Protein AF-X0WCB6-F1 (afdb_monomer)

Nearest PDB structures (foldseek):
  8rw9-assembly3_H-4  TM=3.943E-01  e=1.083E+00  Bacillus anthracis
  3v11-assembly1_A  TM=5.090E-01  e=2.944E+00  Saccharolobus solfataricus P2
  8uaf-assembly1_Q  TM=2.751E-01  e=6.740E-01  Escherichia coli
  8sub-assembly1_P  TM=3.003E-01  e=1.833E+00  Escherichia coli
  8j4u-assembly1_P  TM=2.714E-01  e=1.833E+00  Escherichia coli

Sequence (215 aa):
MAVILNERAVIKRLIAVSGADKVYYEDLTVAAGTMTELTTTGEAIDTSDNLNMFEAFQKVFVVNGAKLYVADFVNTKITDADGFTNKPSRGDIVHQYHATDPAQMVVDYIDSTNTVMYGYVTAGTFRITVAIRTAAGDGAGDVIFPSPDAGLAKPRWYAWTPYDDDTDTYGSLPAKAYLGCLYRGRCVLSGNPNYPHQWYMSKIGDPWNWVYSST

pLDDT: mean 83.98, std 14.04, range [39.28, 97.56]

Radius of gyration: 18.0 Å; Cα contacts (8 Å, |Δi|>4): 483; chains: 1; bounding box: 50×45×46 Å

Mean predicted aligned error: 7.08 Å

Foldseek 3Di:
DDDPPPLDDDDDWDWDADQVQWIWIADPVPDGPDIDTDDDVPNQAHSVFQWDWEDDPQWIWIATWQRTKIFAFAWWKFFFPVADPDDDDQQFKKWWPDDPWIWIWGWQAAALVRGITITGTSTDADDQQTFIFRDDDPDDTDTGRTHPSTGPDDTDMDGQAAGSNPCPQQNGDQSHFNDWYQDQQWIWTACRPVCRPDIFIGDRVHHRHRPPPDD

Secondary structure (DSSP, 8-state):
------SSPPP---EEEETTTEEEEE-TTS-TTPEEEP--SS-S--TTS--EEEEETTEEEEEEBTEEEEEESSPEEEE-TT--SSPPPTT-EEEE--SS---EEEEEEE-TTS-EEEEEEEES---TTS-EESSSSTT-S--B---TTTTPPSPEEEE--SGGG-HHHH----S-BSEEEEETTEEEEE--TTSTT--EEPBTTBTT---TT--

Structure (mmCIF, N/CA/C/O backbone):
data_AF-X0WCB6-F1
#
_entry.id   AF-X0WCB6-F1
#
loop_
_atom_site.group_PDB
_atom_site.id
_atom_site.type_symbol
_atom_site.label_atom_id
_atom_site.label_alt_id
_atom_site.label_comp_id
_atom_site.label_asym_id
_atom_site.label_entity_id
_atom_site.label_seq_id
_atom_site.pdbx_PDB_ins_code
_atom_site.Cartn_x
_atom_site.Cartn_y
_atom_site.Cartn_z
_atom_site.occupancy
_atom_site.B_iso_or_equiv
_atom_site.auth_seq_id
_atom_site.auth_comp_id
_atom_site.auth_asym_id
_atom_site.auth_atom_id
_atom_site.pdbx_PDB_model_num
ATOM 1 N N . MET A 1 1 ? 34.143 -4.107 -0.188 1.00 43.09 1 MET A N 1
ATOM 2 C CA . MET A 1 1 ? 32.995 -3.594 -0.960 1.00 43.09 1 MET A CA 1
ATOM 3 C C . MET A 1 1 ? 31.926 -3.218 0.048 1.00 43.09 1 MET A C 1
ATOM 5 O O . MET A 1 1 ? 31.431 -4.107 0.728 1.00 43.09 1 MET A O 1
ATOM 9 N N . ALA A 1 2 ? 31.681 -1.926 0.266 1.00 39.28 2 ALA A N 1
ATOM 10 C CA . ALA A 1 2 ? 30.612 -1.504 1.164 1.00 39.28 2 ALA A CA 1
ATOM 11 C C . ALA A 1 2 ? 29.282 -1.837 0.479 1.00 39.28 2 ALA A C 1
ATOM 13 O O . ALA A 1 2 ? 28.951 -1.246 -0.544 1.00 39.28 2 ALA A O 1
ATOM 14 N N . VAL A 1 3 ? 28.570 -2.835 0.998 1.00 44.88 3 VAL A N 1
ATOM 15 C CA . VAL A 1 3 ? 27.182 -3.083 0.613 1.00 44.88 3 VAL A CA 1
ATOM 16 C C . VAL A 1 3 ? 26.382 -1.920 1.186 1.00 44.88 3 VAL A C 1
ATOM 18 O O . VAL A 1 3 ? 26.277 -1.771 2.403 1.00 44.88 3 VAL A O 1
ATOM 21 N N . ILE A 1 4 ? 25.881 -1.046 0.318 1.00 48.47 4 ILE A N 1
ATOM 22 C CA . ILE A 1 4 ? 24.903 -0.037 0.713 1.00 48.47 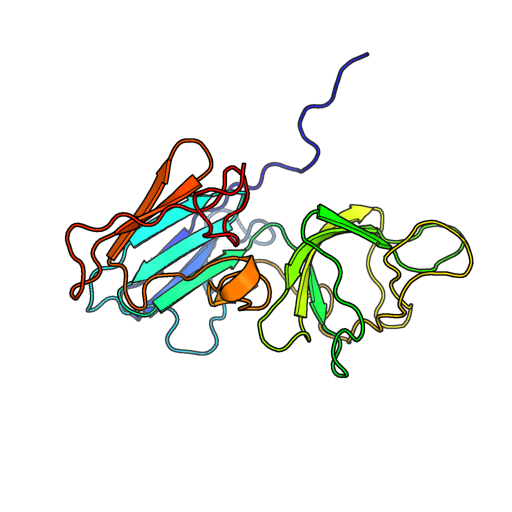4 ILE A CA 1
ATOM 23 C C . ILE A 1 4 ? 23.607 -0.805 0.980 1.00 48.47 4 ILE A C 1
ATOM 25 O O . ILE A 1 4 ? 22.974 -1.298 0.058 1.00 48.47 4 ILE A O 1
ATOM 29 N N . LEU A 1 5 ? 23.246 -0.950 2.255 1.00 54.69 5 LEU A N 1
ATOM 30 C CA . LEU A 1 5 ? 22.092 -1.742 2.707 1.00 54.69 5 LEU A CA 1
ATOM 31 C C . LEU A 1 5 ? 20.737 -1.041 2.504 1.00 54.69 5 LEU A C 1
ATOM 33 O O . LEU A 1 5 ? 19.703 -1.582 2.884 1.00 54.69 5 LEU A O 1
ATOM 37 N N . ASN A 1 6 ? 20.728 0.158 1.919 1.00 54.06 6 ASN A N 1
ATOM 38 C CA . ASN A 1 6 ? 19.512 0.931 1.697 1.00 54.06 6 ASN A CA 1
ATOM 39 C C . ASN A 1 6 ? 19.266 1.087 0.196 1.00 54.06 6 ASN A C 1
ATOM 41 O O . ASN A 1 6 ? 19.605 2.112 -0.388 1.00 54.06 6 ASN A O 1
ATOM 45 N N . GLU A 1 7 ? 18.630 0.084 -0.412 1.00 59.59 7 GLU A N 1
ATOM 46 C CA . GLU A 1 7 ? 18.121 0.145 -1.797 1.00 59.59 7 GLU A CA 1
ATOM 47 C C . GLU A 1 7 ? 17.071 1.256 -1.995 1.00 59.59 7 GLU A C 1
ATOM 49 O O . GLU A 1 7 ? 16.739 1.619 -3.119 1.00 59.59 7 GLU A O 1
ATOM 54 N N . ARG A 1 8 ? 16.552 1.820 -0.895 1.00 66.69 8 ARG A N 1
ATOM 55 C CA . ARG A 1 8 ? 15.563 2.901 -0.874 1.00 66.69 8 ARG A CA 1
ATOM 56 C C . ARG A 1 8 ? 15.883 3.937 0.198 1.00 66.69 8 ARG A C 1
ATOM 58 O O . ARG A 1 8 ? 16.324 3.594 1.297 1.00 66.69 8 ARG A O 1
ATOM 65 N N . ALA A 1 9 ? 15.588 5.202 -0.095 1.00 70.25 9 ALA A N 1
ATOM 66 C CA . ALA A 1 9 ? 15.649 6.264 0.902 1.00 70.25 9 ALA A CA 1
ATOM 67 C C . ALA A 1 9 ? 14.665 5.979 2.049 1.00 70.25 9 ALA A C 1
ATOM 69 O O . ALA A 1 9 ? 13.535 5.536 1.828 1.00 70.25 9 ALA A O 1
ATOM 70 N N . VAL A 1 10 ? 15.088 6.221 3.289 1.00 75.00 10 VAL A N 1
ATOM 71 C CA . VAL A 1 10 ? 14.199 6.115 4.451 1.00 75.00 10 VAL A CA 1
ATOM 72 C C . VAL A 1 10 ? 13.270 7.323 4.463 1.00 75.00 10 VAL A C 1
ATOM 74 O O . VAL A 1 10 ? 13.730 8.460 4.531 1.00 75.00 10 VAL A O 1
ATOM 77 N N . ILE A 1 11 ? 11.963 7.071 4.416 1.00 78.06 11 ILE A N 1
ATOM 78 C CA . ILE A 1 11 ? 10.936 8.106 4.535 1.00 78.06 11 ILE A CA 1
ATOM 79 C C . ILE A 1 11 ? 10.402 8.076 5.965 1.00 78.06 11 ILE A C 1
ATOM 81 O O . ILE A 1 11 ? 9.935 7.039 6.434 1.00 78.06 11 ILE A O 1
ATOM 85 N N . LYS A 1 12 ? 10.455 9.219 6.650 1.00 84.12 12 LYS A N 1
ATOM 86 C CA . LYS A 1 12 ? 9.800 9.434 7.942 1.00 84.12 12 LYS A CA 1
ATOM 87 C C . LYS A 1 12 ? 8.813 10.579 7.780 1.00 84.12 12 LYS A C 1
ATOM 89 O O . LYS A 1 12 ? 9.215 11.668 7.386 1.00 84.12 12 LYS A O 1
ATOM 94 N N . ARG A 1 13 ? 7.538 10.318 8.052 1.00 86.81 13 ARG A N 1
ATOM 95 C CA . ARG A 1 13 ? 6.463 11.313 8.011 1.00 86.81 13 ARG A CA 1
ATOM 96 C C . ARG A 1 13 ? 5.522 11.067 9.175 1.00 86.81 13 ARG A C 1
ATOM 98 O O . ARG A 1 13 ? 5.271 9.912 9.519 1.00 86.81 13 ARG A O 1
ATOM 105 N N . LEU A 1 14 ? 5.011 12.140 9.766 1.00 90.56 14 LEU A N 1
ATOM 106 C CA . LEU A 1 14 ? 3.892 12.038 10.691 1.00 90.56 14 LEU A CA 1
ATOM 107 C C . LEU A 1 14 ? 2.617 11.717 9.902 1.00 90.56 14 LEU A C 1
ATOM 109 O O . LEU A 1 14 ? 2.361 12.331 8.868 1.00 90.56 14 LEU A O 1
ATOM 113 N N . ILE A 1 15 ? 1.824 10.774 10.403 1.00 92.38 15 ILE A N 1
ATOM 114 C CA . ILE A 1 15 ? 0.430 10.583 10.004 1.00 92.38 15 ILE A CA 1
ATOM 115 C C . ILE A 1 15 ? -0.450 10.903 11.207 1.00 92.38 15 ILE A C 1
ATOM 117 O O . ILE A 1 15 ? -0.126 10.535 12.336 1.00 92.38 15 ILE A O 1
ATOM 121 N N . ALA A 1 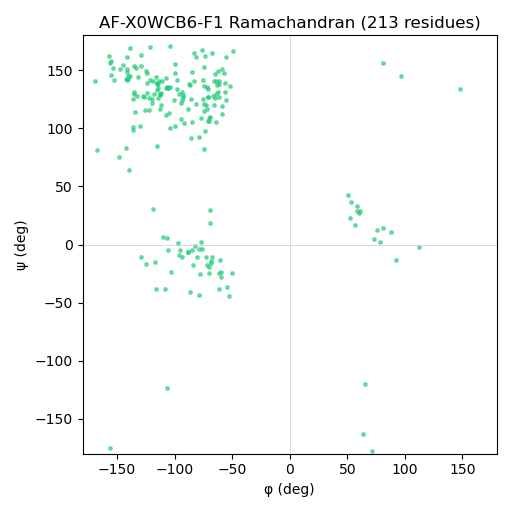16 ? -1.573 11.559 10.946 1.00 91.94 16 ALA A N 1
ATOM 122 C CA . ALA A 1 16 ? -2.624 11.776 11.923 1.00 91.94 16 ALA A CA 1
ATOM 123 C C . ALA A 1 16 ? -3.989 11.489 11.302 1.00 91.94 16 ALA A C 1
ATOM 125 O O . ALA A 1 16 ? -4.185 11.635 10.097 1.00 91.94 16 ALA A O 1
ATOM 126 N N . VAL A 1 17 ? -4.942 11.122 12.145 1.00 91.25 17 VAL A N 1
ATOM 127 C CA . VAL A 1 17 ? -6.356 11.020 11.788 1.00 91.25 17 VAL A CA 1
ATOM 128 C C . VAL A 1 17 ? -7.124 12.069 12.573 1.00 91.25 17 VAL A C 1
ATOM 130 O O . VAL A 1 17 ? -6.828 12.305 13.746 1.00 91.25 17 VAL A O 1
ATOM 133 N N . SER A 1 18 ? -8.069 12.745 11.930 1.00 87.25 18 SER A N 1
ATOM 134 C CA . SER A 1 18 ? -8.967 13.678 12.611 1.00 87.25 18 SER A CA 1
ATOM 135 C C . SER A 1 18 ? -10.313 13.013 12.875 1.00 87.25 18 SER A C 1
ATOM 137 O O . SER A 1 18 ? -10.714 12.119 12.137 1.00 87.25 18 SER A O 1
ATOM 139 N N . GLY A 1 19 ? -11.050 13.492 13.883 1.00 82.56 19 GLY A N 1
ATOM 140 C CA . GLY A 1 19 ? -12.398 13.002 14.217 1.00 82.56 19 GLY A CA 1
ATOM 141 C C . GLY A 1 19 ? -13.494 13.340 13.195 1.00 82.56 19 GLY A C 1
ATOM 142 O O . GLY A 1 19 ? -14.664 13.352 13.550 1.00 82.56 19 GLY A O 1
ATOM 143 N N . ALA A 1 20 ? -13.122 13.691 11.963 1.00 87.06 20 ALA A N 1
ATOM 144 C CA . ALA A 1 20 ? -14.024 13.937 10.839 1.00 87.06 20 ALA A CA 1
ATOM 145 C C . ALA A 1 20 ? -13.745 12.953 9.689 1.00 87.06 20 ALA A C 1
ATOM 147 O O . ALA A 1 20 ? -13.876 13.317 8.523 1.00 87.06 20 ALA A O 1
ATOM 148 N N . ASP A 1 21 ? -13.289 11.743 10.026 1.00 91.44 21 ASP A N 1
ATOM 149 C CA . ASP A 1 21 ? -12.969 10.657 9.094 1.00 91.44 21 ASP A CA 1
ATOM 150 C C . ASP A 1 21 ? -11.904 10.996 8.042 1.00 91.44 21 ASP A C 1
ATOM 152 O O . ASP A 1 21 ? -11.923 10.502 6.912 1.00 91.44 21 ASP A O 1
ATOM 156 N N . LYS A 1 22 ? -10.940 11.841 8.418 1.00 90.31 22 LYS A N 1
ATOM 157 C CA . LYS A 1 22 ? -9.876 12.306 7.523 1.00 90.31 22 LYS A CA 1
ATOM 158 C C . LYS A 1 22 ? -8.508 11.847 7.983 1.00 90.31 22 LYS A C 1
ATOM 160 O O . LYS A 1 22 ? -8.202 11.833 9.176 1.00 90.31 22 LYS A O 1
ATOM 165 N N . VAL A 1 23 ? -7.660 11.550 7.005 1.00 92.75 23 VAL A N 1
ATOM 166 C CA . VAL A 1 23 ? -6.254 11.197 7.199 1.00 92.75 23 VAL A CA 1
ATOM 167 C C . VAL A 1 23 ? -5.397 12.378 6.759 1.00 92.75 23 VAL A C 1
ATOM 169 O O . VAL A 1 23 ? -5.625 12.959 5.703 1.00 92.75 23 VAL A O 1
ATOM 172 N N . TYR A 1 24 ? -4.395 12.720 7.555 1.00 93.00 24 TYR A N 1
ATOM 173 C CA . TYR A 1 24 ? -3.431 13.775 7.279 1.00 93.00 24 TYR A CA 1
ATOM 174 C C . TYR A 1 24 ? -2.015 13.218 7.346 1.00 93.00 24 TYR A C 1
ATOM 176 O O . TYR A 1 24 ? -1.728 12.315 8.134 1.00 93.00 24 TYR A O 1
ATOM 184 N N . TYR A 1 25 ? -1.113 13.793 6.557 1.00 92.50 25 TYR A N 1
ATOM 185 C CA . TYR A 1 25 ? 0.308 13.474 6.596 1.00 92.50 25 TYR A CA 1
ATOM 186 C C . TYR A 1 25 ? 1.159 14.742 6.600 1.00 92.50 25 TYR A C 1
ATOM 188 O O . TYR A 1 25 ? 0.763 15.771 6.059 1.00 92.50 25 TYR A O 1
ATOM 196 N N . GLU A 1 26 ? 2.345 14.662 7.193 1.00 92.06 26 GLU A N 1
ATOM 197 C CA . GLU A 1 26 ? 3.327 15.742 7.116 1.00 92.06 26 GLU A CA 1
ATOM 198 C C . GLU A 1 26 ? 3.947 15.799 5.715 1.00 92.06 26 GLU A C 1
ATOM 200 O O . GLU A 1 26 ? 4.577 14.837 5.251 1.00 92.06 26 GLU A O 1
ATOM 205 N N . ASP A 1 27 ? 3.775 16.937 5.040 1.00 86.75 27 ASP A N 1
ATOM 206 C CA . ASP A 1 27 ? 4.361 17.175 3.726 1.00 86.75 27 ASP A CA 1
ATOM 207 C C . ASP A 1 27 ? 5.734 17.846 3.845 1.00 86.75 27 ASP A C 1
ATOM 209 O O . ASP A 1 27 ? 5.866 19.047 4.085 1.00 86.75 27 ASP A O 1
ATOM 213 N N . LEU A 1 28 ? 6.777 17.044 3.626 1.00 78.31 28 LEU A N 1
ATOM 214 C CA . LEU A 1 28 ? 8.172 17.479 3.695 1.00 78.31 28 LEU A CA 1
ATOM 215 C C . LEU A 1 28 ? 8.576 18.456 2.580 1.00 78.31 28 LEU A C 1
ATOM 217 O O . LEU A 1 28 ? 9.673 19.006 2.635 1.00 78.31 28 LEU A O 1
ATOM 221 N N . THR A 1 29 ? 7.741 18.645 1.554 1.00 79.88 29 THR A N 1
ATOM 222 C CA . THR A 1 29 ? 8.015 19.584 0.452 1.00 79.88 29 THR A CA 1
ATOM 223 C C . THR A 1 29 ? 7.523 21.002 0.729 1.00 79.88 29 THR A C 1
ATOM 225 O O . THR A 1 29 ? 7.809 21.913 -0.047 1.00 79.88 29 THR A O 1
ATOM 228 N N . VAL A 1 30 ? 6.807 21.192 1.840 1.00 80.25 30 VAL A N 1
ATOM 229 C CA . VAL A 1 30 ? 6.246 22.478 2.257 1.00 80.25 30 VAL A CA 1
ATOM 230 C C . VAL A 1 3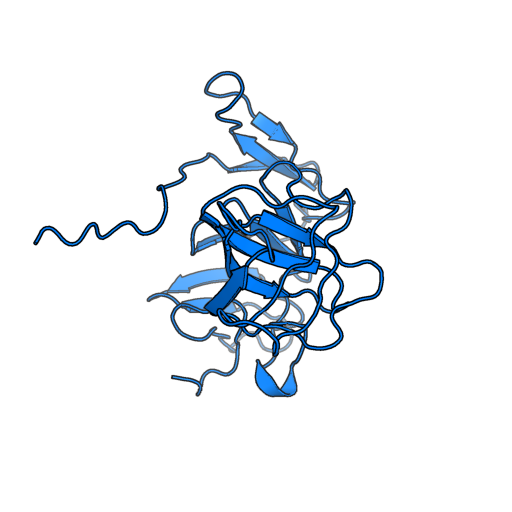0 ? 7.063 23.016 3.442 1.00 80.25 30 VAL A C 1
ATOM 232 O O . VAL A 1 30 ? 8.278 23.170 3.332 1.00 80.25 30 VAL A O 1
ATOM 235 N N . ALA A 1 31 ? 6.439 23.304 4.584 1.00 82.25 31 ALA A N 1
ATOM 236 C CA . ALA A 1 31 ? 7.122 23.683 5.816 1.00 82.25 31 ALA A CA 1
ATOM 237 C C . ALA A 1 31 ? 6.980 22.564 6.853 1.00 82.25 31 ALA A C 1
ATOM 239 O O . ALA A 1 31 ? 5.902 21.982 6.989 1.00 82.25 31 ALA A O 1
ATOM 240 N N . ALA A 1 32 ? 8.047 22.294 7.611 1.00 80.44 32 ALA A N 1
ATOM 241 C CA . ALA A 1 32 ? 8.032 21.300 8.685 1.00 80.44 32 ALA A CA 1
ATOM 242 C C . ALA A 1 32 ? 6.856 21.539 9.651 1.00 80.44 32 ALA A C 1
ATOM 244 O O . ALA A 1 32 ? 6.575 22.680 10.021 1.00 80.44 32 ALA A O 1
ATOM 245 N N . GLY A 1 33 ? 6.165 20.465 10.039 1.00 81.38 33 GLY A N 1
ATOM 246 C CA . GLY A 1 33 ? 4.951 20.541 10.856 1.00 81.38 33 GLY A CA 1
ATOM 247 C C . GLY A 1 33 ? 3.667 20.923 10.106 1.00 81.38 33 GLY A C 1
ATOM 248 O O . GLY A 1 33 ? 2.614 21.013 10.736 1.00 81.38 33 GLY A O 1
ATOM 249 N N . THR A 1 34 ? 3.708 21.122 8.783 1.00 89.00 34 THR A N 1
ATOM 250 C CA . THR A 1 34 ? 2.491 21.323 7.977 1.00 89.00 34 THR A CA 1
ATOM 251 C C . THR A 1 34 ? 1.850 19.978 7.654 1.00 89.00 34 THR A C 1
ATOM 253 O O . THR A 1 34 ? 2.460 19.125 7.007 1.00 89.00 34 THR A O 1
ATOM 256 N N . MET A 1 35 ? 0.602 19.806 8.086 1.00 91.31 35 MET A N 1
ATOM 257 C CA . MET A 1 35 ? -0.200 18.621 7.794 1.00 91.31 35 MET A CA 1
ATOM 258 C C . MET A 1 35 ? -1.058 18.860 6.550 1.00 91.31 35 MET A C 1
ATOM 260 O O . MET A 1 35 ? -1.856 19.795 6.514 1.00 91.31 35 MET A O 1
ATOM 264 N N . THR A 1 36 ? -0.927 17.984 5.561 1.00 91.69 36 THR A N 1
ATOM 265 C CA . THR A 1 36 ? -1.739 17.969 4.341 1.00 91.69 36 THR A CA 1
ATOM 266 C C . THR A 1 36 ? -2.763 16.845 4.440 1.00 91.69 36 THR A C 1
ATOM 268 O O . THR A 1 36 ? -2.437 15.737 4.868 1.00 91.69 36 THR A O 1
ATOM 271 N N . GLU A 1 37 ? -4.015 17.120 4.071 1.00 90.62 37 GLU A N 1
ATOM 272 C CA . GLU A 1 37 ? -5.053 16.087 3.991 1.00 90.62 37 GLU A CA 1
ATOM 273 C C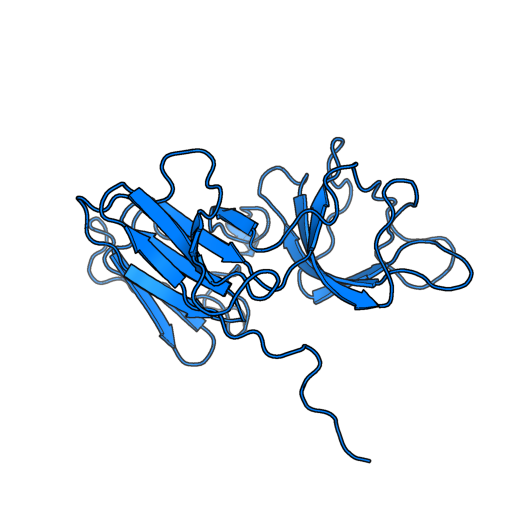 . GLU A 1 37 ? -4.690 15.091 2.886 1.00 90.62 37 GLU A C 1
ATOM 275 O O . GLU A 1 37 ? -4.459 15.472 1.738 1.00 90.62 37 GLU A O 1
ATOM 280 N N . LEU A 1 38 ? -4.640 13.804 3.225 1.00 90.50 38 LEU A N 1
ATOM 281 C CA . LEU A 1 38 ? -4.548 12.753 2.229 1.00 90.50 38 LEU A CA 1
ATOM 282 C C . LEU A 1 38 ? -5.896 12.664 1.524 1.00 90.50 38 LEU A C 1
ATOM 284 O O . LEU A 1 38 ? -6.906 12.335 2.144 1.00 90.50 38 LEU A O 1
ATOM 288 N N . THR A 1 39 ? -5.912 12.947 0.223 1.00 86.44 39 THR A N 1
ATOM 289 C CA . THR A 1 39 ? -7.112 12.766 -0.588 1.00 86.44 39 THR A CA 1
ATOM 290 C C . THR A 1 39 ? -7.469 11.291 -0.630 1.00 86.44 39 THR A C 1
ATOM 292 O O . THR A 1 39 ? -6.844 10.482 -1.315 1.00 86.44 39 THR A O 1
ATOM 295 N N . THR A 1 40 ? -8.504 10.962 0.119 1.00 80.38 40 THR A N 1
ATOM 296 C CA . THR A 1 40 ? -9.184 9.683 0.072 1.00 80.38 40 THR A CA 1
ATOM 297 C C . THR A 1 40 ? -10.515 9.952 -0.610 1.00 80.38 40 THR A C 1
ATOM 299 O O . THR A 1 40 ? -11.132 10.982 -0.352 1.00 80.38 40 THR A O 1
ATOM 302 N N . THR A 1 41 ? -10.943 9.124 -1.553 1.00 71.00 41 THR A N 1
ATOM 303 C CA . THR A 1 41 ? -12.101 9.389 -2.432 1.00 71.00 41 THR A CA 1
ATOM 304 C C . THR A 1 41 ? -13.467 9.349 -1.710 1.00 71.00 41 THR A C 1
ATOM 306 O O . THR A 1 41 ? -14.476 9.036 -2.330 1.00 71.00 41 THR A O 1
ATOM 309 N N . GLY A 1 42 ? -13.510 9.684 -0.415 1.00 56.50 42 GLY A N 1
ATOM 310 C CA . GLY A 1 42 ? -14.636 9.530 0.502 1.00 56.50 42 GLY A CA 1
ATOM 311 C C . GLY A 1 42 ? -14.518 8.249 1.331 1.00 56.50 42 GLY A C 1
ATOM 312 O O . GLY A 1 42 ? -14.012 7.240 0.851 1.00 56.50 42 GLY A O 1
ATOM 313 N N . GLU A 1 43 ? -14.968 8.303 2.588 1.00 63.78 43 GLU A N 1
ATOM 314 C CA . GLU A 1 43 ? -15.117 7.147 3.490 1.00 63.78 43 GLU A CA 1
ATOM 315 C C . GLU A 1 43 ? -13.846 6.340 3.822 1.00 63.78 43 GLU A C 1
ATOM 317 O O . GLU A 1 43 ? -13.952 5.167 4.178 1.00 63.78 43 GLU A O 1
ATOM 322 N N . ALA A 1 44 ? -12.658 6.947 3.791 1.00 76.12 44 ALA A N 1
ATOM 323 C CA . ALA A 1 44 ? -11.397 6.259 4.099 1.00 76.12 44 ALA A CA 1
ATOM 324 C C . ALA A 1 44 ? -11.373 5.509 5.429 1.00 76.12 44 ALA A C 1
ATOM 326 O O . ALA A 1 44 ? -10.863 4.394 5.517 1.00 76.12 44 ALA A O 1
ATOM 327 N N . ILE A 1 45 ? -11.891 6.162 6.460 1.00 91.75 45 ILE A N 1
ATOM 328 C CA . ILE A 1 45 ? -11.948 5.667 7.828 1.00 91.75 45 ILE A CA 1
ATOM 329 C C . ILE A 1 45 ? -13.305 6.033 8.422 1.00 91.75 45 ILE A C 1
ATOM 331 O O . ILE A 1 45 ? -14.101 6.742 7.812 1.00 91.75 45 ILE A O 1
ATOM 335 N N . ASP A 1 46 ? -13.597 5.466 9.570 1.00 93.25 46 ASP A N 1
ATOM 336 C CA . ASP A 1 46 ? -14.768 5.674 10.397 1.00 93.25 46 ASP A CA 1
ATOM 337 C C . ASP A 1 46 ? -14.260 5.795 11.832 1.00 93.25 46 ASP A C 1
ATOM 339 O O . ASP A 1 46 ? -13.896 4.815 12.485 1.00 93.25 46 ASP A O 1
ATOM 343 N N . THR A 1 47 ? -14.183 7.036 12.290 1.00 92.75 47 THR A N 1
ATOM 344 C CA . THR A 1 47 ? -13.734 7.406 13.631 1.00 92.75 47 THR A CA 1
ATOM 345 C C . THR A 1 47 ? -14.812 7.212 14.693 1.00 92.75 47 THR A C 1
ATOM 347 O O . THR A 1 47 ? -14.531 7.397 15.878 1.00 92.75 47 THR A O 1
ATOM 350 N N . SER A 1 48 ? -16.027 6.812 14.296 1.00 93.50 48 SER A N 1
ATOM 351 C CA . SER A 1 48 ? -17.067 6.347 15.215 1.00 93.50 48 SER A CA 1
ATOM 352 C C . SER A 1 48 ? -16.930 4.860 15.570 1.00 93.50 48 SER A C 1
ATOM 354 O O . SER A 1 48 ? -17.470 4.429 16.591 1.00 93.50 48 SER A O 1
ATOM 356 N N . ASP A 1 49 ? -16.171 4.094 14.777 1.00 94.38 49 ASP A N 1
ATOM 357 C CA . ASP A 1 49 ? -15.802 2.701 15.046 1.00 94.38 49 ASP A CA 1
ATOM 358 C C . ASP A 1 49 ? -14.340 2.598 15.534 1.00 94.38 49 ASP A C 1
ATOM 360 O O . ASP A 1 49 ? -13.565 3.559 15.517 1.00 94.38 49 ASP A O 1
ATOM 364 N N . ASN A 1 50 ? -13.933 1.416 15.998 1.00 93.81 50 ASN A N 1
ATOM 365 C CA . ASN A 1 50 ? -12.566 1.168 16.435 1.00 93.81 50 ASN A CA 1
ATOM 366 C C . ASN A 1 50 ? -11.593 1.275 15.247 1.00 93.81 50 ASN A C 1
ATOM 368 O O . ASN A 1 50 ? -11.687 0.525 14.271 1.00 93.81 50 ASN A O 1
ATOM 372 N N . LEU A 1 51 ? -10.648 2.207 15.352 1.00 94.62 51 LEU A N 1
ATOM 373 C CA . LEU A 1 51 ? -9.650 2.520 14.337 1.00 94.62 51 LEU A CA 1
ATOM 374 C C . LEU A 1 51 ? -8.262 2.103 14.825 1.00 94.62 51 LEU A C 1
ATOM 376 O O . LEU A 1 51 ? -7.753 2.617 15.822 1.00 94.62 51 LEU A O 1
ATOM 380 N N . ASN A 1 52 ? -7.627 1.202 14.083 1.00 96.12 52 ASN A N 1
ATOM 381 C CA . ASN A 1 52 ? -6.250 0.788 14.299 1.00 96.12 52 ASN A CA 1
ATOM 382 C C . ASN A 1 52 ? -5.413 1.070 13.044 1.00 96.12 52 ASN A C 1
ATOM 384 O O . ASN A 1 52 ? -5.881 0.913 11.916 1.00 96.12 52 ASN A O 1
ATOM 388 N N . MET A 1 53 ? -4.174 1.511 13.239 1.00 95.94 53 MET A N 1
ATOM 389 C CA . MET A 1 53 ? -3.232 1.779 12.159 1.00 95.94 53 MET A CA 1
ATOM 390 C C . MET A 1 53 ? -1.843 1.316 12.573 1.00 95.94 53 MET A C 1
ATOM 392 O O . MET A 1 53 ? -1.464 1.449 13.737 1.00 95.94 53 MET A O 1
ATOM 396 N N . PHE A 1 54 ? -1.069 0.816 11.616 1.00 96.94 54 PHE A N 1
ATOM 397 C CA . PHE A 1 54 ? 0.319 0.433 11.850 1.00 96.94 54 PHE A CA 1
ATOM 398 C C . PHE A 1 54 ? 1.167 0.652 10.600 1.00 96.94 54 PHE A C 1
ATOM 400 O O . PHE A 1 54 ? 0.686 0.585 9.466 1.00 96.94 54 PHE A O 1
ATOM 407 N N . GLU A 1 55 ? 2.448 0.921 10.801 1.00 95.25 55 GLU A N 1
ATOM 408 C CA . GLU A 1 55 ? 3.414 1.077 9.729 1.00 95.25 55 GLU A CA 1
ATOM 409 C C . GLU A 1 55 ? 4.014 -0.266 9.304 1.00 95.25 55 GLU A C 1
ATOM 411 O O . GLU A 1 55 ? 4.404 -1.101 10.121 1.00 95.25 55 GLU A O 1
ATOM 416 N N . ALA A 1 56 ? 4.144 -0.466 7.995 1.00 94.56 56 ALA A N 1
ATOM 417 C CA . ALA A 1 56 ? 4.947 -1.544 7.440 1.00 94.56 56 ALA A CA 1
ATOM 418 C C . ALA A 1 56 ? 5.456 -1.160 6.051 1.00 94.56 56 ALA A C 1
ATOM 420 O O . ALA A 1 56 ? 4.760 -0.523 5.268 1.00 94.56 56 ALA A O 1
ATOM 421 N N . PHE A 1 57 ? 6.695 -1.538 5.729 1.00 92.81 57 PHE A N 1
ATOM 422 C CA . PHE A 1 57 ? 7.264 -1.380 4.381 1.00 92.81 57 PHE A CA 1
ATOM 423 C C . PHE A 1 57 ? 7.188 0.049 3.799 1.00 92.81 57 PHE A C 1
ATOM 425 O O . PHE A 1 57 ? 7.014 0.206 2.591 1.00 92.81 57 PHE A O 1
ATOM 432 N N . GLN A 1 58 ? 7.361 1.075 4.649 1.00 92.12 58 GLN A N 1
ATOM 433 C CA . GLN A 1 58 ? 7.202 2.507 4.314 1.00 92.12 58 GLN A CA 1
ATOM 434 C C . GLN A 1 58 ? 5.785 2.894 3.853 1.00 92.12 58 GLN A C 1
ATOM 436 O O . GLN A 1 58 ? 5.594 3.830 3.077 1.00 92.12 58 GLN A O 1
ATOM 441 N N . LYS A 1 59 ? 4.787 2.166 4.344 1.00 94.19 59 LYS A N 1
ATOM 442 C CA . LYS A 1 59 ? 3.360 2.414 4.159 1.00 94.19 59 LYS A CA 1
ATOM 443 C C . LYS A 1 59 ? 2.681 2.403 5.523 1.00 94.19 59 LYS A C 1
ATOM 445 O O . LYS A 1 59 ? 3.245 1.893 6.495 1.00 94.19 59 LYS A O 1
ATOM 450 N N . VAL A 1 60 ? 1.474 2.942 5.582 1.00 95.75 60 VAL A N 1
ATOM 451 C CA . VAL A 1 60 ? 0.597 2.829 6.747 1.00 95.75 60 VAL A CA 1
ATOM 452 C C . VAL A 1 60 ? -0.625 2.021 6.351 1.00 95.75 60 VAL A C 1
ATOM 454 O O . VAL A 1 60 ? -1.293 2.344 5.373 1.00 95.75 60 VAL A O 1
ATOM 457 N N . PHE A 1 61 ? -0.888 0.967 7.111 1.00 97.00 61 PHE A N 1
ATOM 458 C CA . PHE A 1 61 ? -2.036 0.090 6.947 1.00 97.00 61 PHE A CA 1
ATOM 459 C C . PHE A 1 61 ? -3.116 0.504 7.933 1.00 97.00 61 PHE A C 1
ATOM 461 O O . PHE A 1 61 ? -2.833 0.750 9.107 1.00 97.00 61 PHE A O 1
ATOM 468 N N . VAL A 1 62 ? -4.345 0.592 7.441 1.00 96.06 62 VAL A N 1
ATOM 469 C CA . VAL A 1 62 ? -5.514 1.033 8.194 1.00 96.06 62 VAL A CA 1
ATOM 470 C C . VAL A 1 62 ? -6.469 -0.133 8.363 1.00 96.06 62 VAL A C 1
ATOM 472 O O . VAL A 1 62 ? -6.800 -0.815 7.395 1.00 96.06 62 VAL A O 1
ATOM 475 N N . VAL A 1 63 ? -6.881 -0.359 9.608 1.00 96.88 63 VAL A N 1
ATOM 476 C CA . VAL A 1 63 ? -7.728 -1.467 10.036 1.00 96.88 63 VAL A CA 1
ATOM 477 C C . VAL A 1 63 ? -8.877 -0.902 10.862 1.00 96.88 63 VAL A C 1
ATOM 479 O O . VAL A 1 63 ? -8.701 -0.529 12.022 1.00 96.88 63 VAL A O 1
ATOM 482 N N . ASN A 1 64 ? -10.050 -0.796 10.243 1.00 96.06 64 ASN A N 1
ATOM 483 C CA . ASN A 1 64 ? -11.207 -0.128 10.829 1.00 96.06 64 ASN A CA 1
ATOM 484 C C . ASN A 1 64 ? -12.510 -0.780 10.348 1.00 96.06 64 ASN A C 1
ATOM 486 O O . ASN A 1 64 ? -13.196 -0.312 9.437 1.00 96.06 64 ASN A O 1
ATOM 490 N N . GLY A 1 65 ? -12.802 -1.951 10.912 1.00 96.12 65 GLY A N 1
ATOM 491 C CA . GLY A 1 65 ? -13.932 -2.771 10.498 1.00 96.12 65 GLY A CA 1
ATOM 492 C C . GLY A 1 65 ? -13.744 -3.268 9.069 1.00 96.12 65 GLY A C 1
ATOM 493 O O . GLY A 1 65 ? -12.786 -3.985 8.786 1.00 96.12 65 GLY A O 1
ATOM 494 N N . ALA A 1 66 ? -14.668 -2.907 8.176 1.00 95.12 66 ALA A N 1
ATOM 495 C CA . ALA A 1 66 ? -14.586 -3.242 6.750 1.00 95.12 66 ALA A CA 1
ATOM 496 C C . ALA A 1 66 ? -13.653 -2.304 5.959 1.00 95.12 66 ALA A C 1
ATOM 498 O O . ALA A 1 66 ? -13.344 -2.572 4.800 1.00 95.12 66 ALA A O 1
ATOM 499 N N . LYS A 1 67 ? -13.205 -1.200 6.568 1.00 95.06 67 LYS A N 1
ATOM 500 C CA . LYS A 1 67 ? -12.308 -0.235 5.933 1.00 95.06 67 LYS A CA 1
ATOM 501 C C . LYS A 1 67 ? -10.867 -0.706 6.113 1.00 95.06 67 LYS A C 1
ATOM 503 O O . LYS A 1 67 ? -10.229 -0.418 7.126 1.00 95.06 67 LYS A O 1
ATOM 508 N N . LEU A 1 68 ? -10.387 -1.469 5.132 1.00 95.25 68 LEU A N 1
ATOM 509 C CA . LEU A 1 68 ? -8.999 -1.915 5.028 1.00 95.25 68 LEU A CA 1
ATOM 510 C C . LEU A 1 68 ? -8.316 -1.144 3.899 1.00 95.25 68 LEU A C 1
ATOM 512 O O . LEU A 1 68 ? -8.648 -1.320 2.728 1.00 95.25 68 LEU A O 1
ATOM 516 N N . TYR A 1 69 ? -7.378 -0.269 4.250 1.00 95.12 69 TYR A N 1
ATOM 517 C CA . TYR A 1 69 ? -6.760 0.664 3.305 1.00 95.12 69 TYR A CA 1
ATOM 518 C C . TYR A 1 69 ? -5.268 0.837 3.557 1.00 95.12 69 TYR A C 1
ATOM 520 O O . TYR A 1 69 ? -4.761 0.557 4.646 1.00 95.12 69 TYR A O 1
ATOM 528 N N . VAL A 1 70 ? -4.572 1.340 2.540 1.00 94.88 70 VAL A N 1
ATOM 529 C CA . VAL A 1 70 ? -3.138 1.603 2.584 1.00 94.88 70 VAL A CA 1
ATOM 530 C C . VAL A 1 70 ? -2.847 3.039 2.176 1.00 94.88 70 VAL A C 1
ATOM 532 O O . VAL A 1 70 ? -3.234 3.487 1.097 1.00 94.88 70 VAL A O 1
ATOM 535 N N . ALA A 1 71 ? -2.115 3.743 3.039 1.00 94.44 71 ALA A N 1
ATOM 536 C CA . ALA A 1 71 ? -1.435 4.985 2.706 1.00 94.44 71 ALA A CA 1
ATOM 537 C C . ALA A 1 71 ? 0.016 4.677 2.305 1.00 94.44 71 ALA A C 1
ATOM 539 O O . ALA A 1 71 ? 0.854 4.317 3.137 1.00 94.44 71 ALA A O 1
ATOM 540 N N . ASP A 1 72 ? 0.319 4.807 1.019 1.00 93.31 72 ASP A N 1
ATOM 541 C CA . ASP A 1 72 ? 1.588 4.398 0.423 1.00 93.31 72 ASP A CA 1
ATOM 542 C C . ASP A 1 72 ? 2.487 5.594 0.115 1.00 93.31 72 ASP A C 1
ATOM 544 O O . ASP A 1 72 ? 2.191 6.415 -0.756 1.00 93.31 72 ASP A O 1
ATOM 548 N N . PHE A 1 73 ? 3.610 5.686 0.821 1.00 90.81 73 PHE A N 1
ATOM 549 C CA . PHE A 1 73 ? 4.557 6.792 0.690 1.00 90.81 73 PHE A CA 1
ATOM 550 C C . PHE A 1 73 ? 5.720 6.506 -0.250 1.00 90.81 73 PHE A C 1
ATOM 552 O O . PHE A 1 73 ? 6.495 7.418 -0.549 1.00 90.81 73 PHE A O 1
ATOM 559 N N . VAL A 1 74 ? 5.875 5.262 -0.699 1.00 88.81 74 VAL A N 1
ATOM 560 C CA . VAL A 1 74 ? 7.077 4.820 -1.406 1.00 88.81 74 VAL A CA 1
ATOM 561 C C . VAL A 1 74 ? 6.807 4.588 -2.883 1.00 88.81 74 VAL A C 1
ATOM 563 O O . VAL A 1 74 ? 7.632 4.989 -3.709 1.00 88.81 74 VAL A O 1
ATOM 566 N N . ASN A 1 75 ? 5.650 4.039 -3.241 1.00 90.94 75 ASN A N 1
ATOM 567 C CA . ASN A 1 75 ? 5.417 3.619 -4.611 1.00 90.94 75 ASN A CA 1
ATOM 568 C C . ASN A 1 75 ? 4.969 4.767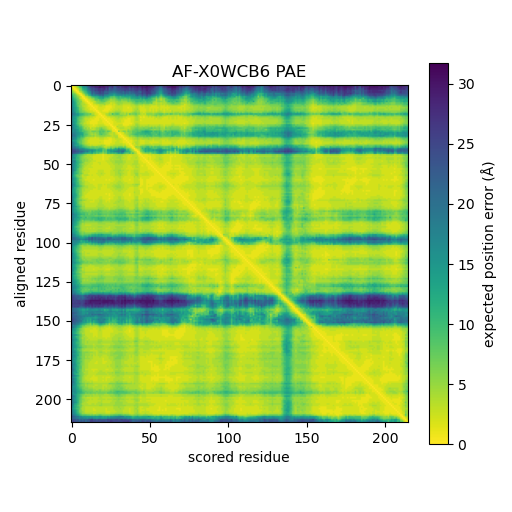 -5.519 1.00 90.94 75 ASN A C 1
ATOM 570 O O . ASN A 1 75 ? 4.180 5.651 -5.171 1.00 90.94 75 ASN A O 1
ATOM 574 N N . THR A 1 76 ? 5.493 4.731 -6.732 1.00 88.56 76 THR A N 1
ATOM 575 C CA . THR A 1 76 ? 4.930 5.395 -7.897 1.00 88.56 76 THR A CA 1
ATOM 576 C C . THR A 1 76 ? 3.714 4.605 -8.364 1.00 88.56 76 THR A C 1
ATOM 578 O O . THR A 1 76 ? 3.710 3.380 -8.321 1.00 88.56 76 THR A O 1
ATOM 581 N N . LYS A 1 77 ? 2.684 5.332 -8.800 1.00 88.69 77 LYS A N 1
ATOM 582 C CA . LYS A 1 77 ? 1.490 4.780 -9.441 1.00 88.69 77 LYS A CA 1
ATOM 583 C C . LYS A 1 77 ? 1.698 4.873 -10.948 1.00 88.69 77 LYS A C 1
ATOM 585 O O . LYS A 1 77 ? 2.047 5.954 -11.423 1.00 88.69 77 LYS A O 1
ATOM 590 N N . ILE A 1 78 ? 1.480 3.777 -11.656 1.00 87.31 78 ILE A N 1
ATOM 591 C CA . ILE A 1 78 ? 1.335 3.693 -13.105 1.00 87.31 78 ILE A CA 1
ATOM 592 C C . ILE A 1 78 ? -0.094 3.237 -13.372 1.00 87.31 78 ILE A C 1
ATOM 594 O O . ILE A 1 78 ? -0.551 2.289 -12.744 1.00 87.31 78 ILE A O 1
ATOM 598 N N . THR A 1 79 ? -0.786 3.904 -14.286 1.00 86.62 79 THR A N 1
ATOM 599 C CA . THR A 1 79 ? -2.134 3.515 -14.708 1.00 86.62 79 THR A CA 1
ATOM 600 C C . THR A 1 79 ? -2.083 3.108 -16.176 1.00 86.62 79 THR A C 1
ATOM 602 O O . THR A 1 79 ? -1.436 3.807 -16.946 1.00 86.62 79 THR A O 1
ATOM 605 N N . ASP A 1 80 ? -2.766 2.043 -16.569 1.00 82.12 80 ASP A N 1
ATOM 606 C CA . ASP A 1 80 ? -3.066 1.695 -17.957 1.00 82.12 80 ASP A CA 1
ATOM 607 C C . ASP A 1 80 ? -4.589 1.607 -18.090 1.00 82.12 80 ASP A C 1
ATOM 609 O O . ASP A 1 80 ? -5.232 0.802 -17.415 1.00 82.12 80 ASP A O 1
ATOM 613 N N . ALA A 1 81 ? -5.177 2.498 -18.889 1.00 77.12 81 ALA A N 1
ATOM 614 C CA . ALA A 1 81 ? -6.630 2.594 -19.019 1.00 77.12 81 ALA A CA 1
ATOM 615 C C . ALA A 1 81 ? -7.232 1.390 -19.758 1.00 77.12 81 ALA A C 1
ATOM 617 O O . ALA A 1 81 ? -8.397 1.069 -19.531 1.00 77.12 81 ALA A O 1
ATOM 618 N N . ASP A 1 82 ? -6.437 0.724 -20.598 1.00 76.81 82 ASP A N 1
ATOM 619 C CA . ASP A 1 82 ? -6.847 -0.468 -21.341 1.00 76.81 82 ASP A CA 1
ATOM 620 C C . ASP A 1 82 ? -6.603 -1.759 -20.534 1.00 76.81 82 ASP A C 1
ATOM 622 O O . ASP A 1 82 ? -7.042 -2.842 -20.925 1.00 76.81 82 ASP A O 1
ATOM 626 N N . GLY A 1 83 ? -5.952 -1.629 -19.373 1.00 77.69 83 GLY A N 1
ATOM 627 C CA . GLY A 1 83 ? -5.605 -2.718 -18.472 1.00 77.69 83 GLY A CA 1
ATOM 628 C C . GLY A 1 83 ? -4.340 -3.478 -18.880 1.00 77.69 83 GLY A C 1
ATOM 629 O O . GLY A 1 83 ? -3.927 -3.523 -20.039 1.00 77.69 83 GLY A O 1
ATOM 630 N N . PHE A 1 84 ? -3.703 -4.121 -17.905 1.00 77.50 84 PHE A N 1
ATOM 631 C CA . PHE A 1 84 ? -2.500 -4.914 -18.128 1.00 77.50 84 PHE A CA 1
ATOM 632 C C . PHE A 1 84 ? -2.868 -6.269 -18.746 1.00 77.50 84 PHE A C 1
ATOM 634 O O . PHE A 1 84 ? -3.409 -7.145 -18.073 1.00 77.50 84 PHE A O 1
ATOM 641 N N . THR A 1 85 ? -2.541 -6.464 -20.028 1.00 72.31 85 THR A N 1
ATOM 642 C CA . THR A 1 85 ? -2.784 -7.741 -20.735 1.00 72.31 85 THR A CA 1
ATOM 643 C C . THR A 1 85 ? -2.022 -8.905 -20.095 1.00 72.31 85 THR A C 1
ATOM 645 O O . THR A 1 85 ? -2.543 -10.009 -19.977 1.00 72.31 85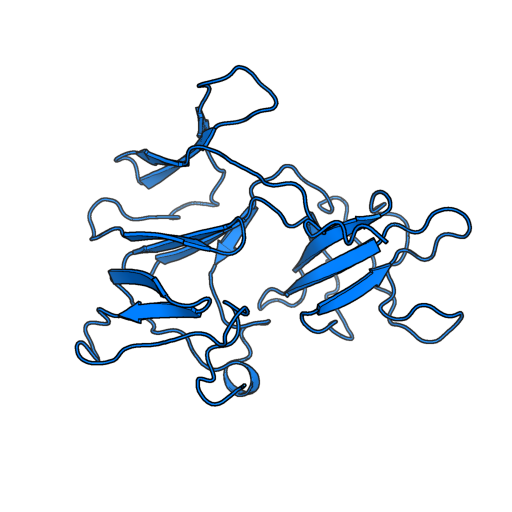 THR A O 1
ATOM 648 N N . ASN A 1 86 ? -0.797 -8.638 -19.650 1.00 73.06 86 ASN A N 1
ATOM 649 C CA . ASN A 1 86 ? 0.065 -9.569 -18.938 1.00 73.06 86 ASN A CA 1
ATOM 650 C C . ASN A 1 86 ? 0.660 -8.809 -17.756 1.00 73.06 86 ASN A C 1
ATOM 652 O O . ASN A 1 86 ? 1.380 -7.818 -17.908 1.00 73.06 86 ASN A O 1
ATOM 656 N N . LYS A 1 87 ? 0.271 -9.245 -16.567 1.00 77.56 87 LYS A N 1
ATOM 657 C CA . LYS A 1 87 ? 0.502 -8.529 -15.321 1.00 77.56 87 LYS A CA 1
ATOM 658 C C . LYS A 1 87 ? 1.890 -8.905 -14.800 1.00 77.56 87 LYS A C 1
ATOM 660 O O . LYS A 1 87 ? 2.151 -10.101 -14.650 1.00 77.56 87 LYS A O 1
ATOM 665 N N . PRO A 1 88 ? 2.787 -7.944 -14.523 1.00 84.00 88 PRO A N 1
ATOM 666 C CA . PRO A 1 88 ? 4.007 -8.271 -13.803 1.00 84.00 88 PRO A CA 1
ATOM 667 C C . PRO A 1 88 ? 3.655 -8.801 -12.414 1.00 84.00 88 PRO A C 1
ATOM 669 O O . PRO A 1 88 ? 2.655 -8.402 -11.828 1.00 84.00 88 PRO A O 1
ATOM 672 N N . SER A 1 89 ? 4.483 -9.691 -11.887 1.00 87.19 89 SER A N 1
ATOM 673 C CA . SER A 1 89 ? 4.392 -10.145 -10.505 1.00 87.19 89 SER A CA 1
ATOM 674 C C . SER A 1 89 ? 5.048 -9.145 -9.560 1.00 87.19 89 SER A C 1
ATOM 676 O O . SER A 1 89 ? 5.897 -8.334 -9.939 1.00 87.19 89 SER A O 1
ATOM 678 N N . ARG A 1 90 ? 4.705 -9.225 -8.273 1.00 89.12 90 ARG A N 1
ATOM 679 C CA . ARG A 1 90 ? 5.455 -8.516 -7.237 1.00 89.12 90 ARG A CA 1
ATOM 680 C C . ARG A 1 90 ? 6.936 -8.908 -7.277 1.00 89.12 90 ARG A C 1
ATOM 682 O O . ARG A 1 90 ? 7.270 -10.087 -7.234 1.00 89.12 90 ARG A O 1
ATOM 689 N N . GLY A 1 91 ? 7.813 -7.910 -7.271 1.00 89.31 91 GLY A N 1
ATOM 690 C CA . GLY A 1 91 ? 9.263 -8.078 -7.353 1.00 89.31 91 GLY A CA 1
ATOM 691 C C . GLY A 1 91 ? 9.816 -8.017 -8.776 1.00 89.31 91 GLY A C 1
ATOM 692 O O . GLY A 1 91 ? 11.023 -7.830 -8.928 1.00 89.31 91 GLY A O 1
ATOM 693 N N . ASP A 1 92 ? 8.966 -8.102 -9.804 1.00 87.31 92 ASP A N 1
ATOM 694 C CA . ASP A 1 92 ? 9.412 -7.934 -11.184 1.00 87.31 92 ASP A CA 1
ATOM 695 C C . ASP A 1 92 ? 9.922 -6.511 -11.418 1.00 87.31 92 ASP A C 1
ATOM 697 O O . ASP A 1 92 ? 9.421 -5.533 -10.852 1.00 87.31 92 ASP A O 1
ATOM 701 N N . ILE A 1 93 ? 10.927 -6.393 -12.284 1.00 86.25 93 ILE A N 1
ATOM 702 C CA . ILE A 1 93 ? 11.448 -5.102 -12.725 1.00 86.25 93 ILE A CA 1
ATOM 703 C C . ILE A 1 93 ? 10.754 -4.733 -14.025 1.00 86.25 93 ILE A C 1
ATOM 705 O O . ILE A 1 93 ? 10.892 -5.418 -15.036 1.00 86.25 93 ILE A O 1
ATOM 709 N N . VAL A 1 94 ? 10.084 -3.587 -14.022 1.00 84.88 94 VAL A N 1
ATOM 710 C CA . VAL A 1 94 ? 9.553 -2.989 -15.243 1.00 84.88 94 VAL A CA 1
ATOM 711 C C . VAL A 1 94 ? 10.374 -1.772 -15.625 1.00 84.88 94 VAL A C 1
ATOM 713 O O . VAL A 1 94 ? 10.845 -1.023 -14.767 1.00 84.88 94 VAL A O 1
ATOM 716 N N . HIS A 1 95 ? 10.564 -1.573 -16.924 1.00 84.25 95 HIS A N 1
ATOM 717 C CA . HIS A 1 95 ? 11.378 -0.487 -17.447 1.00 84.25 95 HIS A CA 1
ATOM 718 C C . HIS A 1 95 ? 10.765 0.124 -18.700 1.00 84.25 95 HIS A C 1
ATOM 720 O O . HIS A 1 95 ? 10.107 -0.553 -19.487 1.00 84.25 95 HIS A O 1
ATOM 726 N N . GLN A 1 96 ? 10.986 1.417 -18.901 1.00 81.75 96 GLN A N 1
ATOM 727 C CA . GLN A 1 96 ? 10.594 2.073 -20.139 1.00 81.75 96 GLN A CA 1
ATOM 728 C C . GLN A 1 96 ? 11.532 1.693 -21.272 1.00 81.75 96 GLN A C 1
ATOM 730 O O . GLN A 1 96 ? 12.750 1.708 -21.113 1.00 81.75 96 GLN A O 1
ATOM 735 N N . TYR A 1 97 ? 10.964 1.412 -22.441 1.00 75.44 97 TYR A N 1
ATOM 736 C CA . TYR A 1 97 ? 11.739 1.181 -23.651 1.00 75.44 97 TYR A CA 1
ATOM 737 C C . TYR A 1 97 ? 12.279 2.520 -24.184 1.00 75.44 97 TYR A C 1
ATOM 739 O O . TYR A 1 97 ? 11.680 3.156 -25.050 1.00 75.44 97 TYR A O 1
ATOM 747 N N . HIS A 1 98 ? 13.393 2.989 -23.612 1.00 68.69 98 HIS A N 1
ATOM 748 C CA . HIS A 1 98 ? 14.073 4.226 -24.000 1.00 68.69 98 HIS A CA 1
ATOM 749 C C . HIS A 1 98 ? 15.590 4.002 -24.095 1.00 68.69 98 HIS A C 1
ATOM 751 O O . HIS A 1 98 ? 16.202 3.456 -23.182 1.00 68.69 98 HIS A O 1
ATOM 757 N N . ALA A 1 99 ? 16.199 4.441 -25.201 1.00 61.25 99 ALA A N 1
ATOM 758 C CA . ALA A 1 99 ? 17.527 3.988 -25.632 1.00 61.25 99 ALA A CA 1
ATOM 759 C C . ALA A 1 99 ? 18.719 4.461 -24.776 1.00 61.25 99 ALA A C 1
ATOM 761 O O . ALA A 1 99 ? 19.796 3.884 -24.880 1.00 61.25 99 ALA A O 1
ATOM 762 N N . THR A 1 100 ? 18.572 5.514 -23.967 1.00 68.38 100 THR A N 1
ATOM 763 C CA . THR A 1 100 ? 19.719 6.149 -23.284 1.00 68.38 100 THR A CA 1
ATOM 764 C C . THR A 1 100 ? 19.597 6.257 -21.767 1.00 68.38 100 THR A C 1
ATOM 766 O O . THR A 1 100 ? 20.611 6.461 -21.110 1.00 68.38 100 THR A O 1
ATOM 769 N N . ASP A 1 101 ? 18.390 6.114 -21.217 1.00 70.88 101 ASP A N 1
ATOM 770 C CA . ASP A 1 101 ? 18.124 6.170 -19.771 1.00 70.88 101 ASP A CA 1
ATOM 771 C C . ASP A 1 101 ? 16.699 5.651 -19.509 1.00 70.88 101 ASP A C 1
ATOM 773 O O . ASP A 1 101 ? 15.737 6.433 -19.511 1.00 70.88 101 ASP A O 1
ATOM 777 N N . PRO A 1 102 ? 16.503 4.324 -19.450 1.00 81.12 102 PRO A N 1
ATOM 778 C CA . PRO A 1 102 ? 15.189 3.760 -19.202 1.00 81.12 102 PRO A CA 1
ATOM 779 C C . PRO A 1 102 ? 14.797 4.010 -17.744 1.00 81.12 102 PRO A C 1
ATOM 781 O O . PRO A 1 102 ? 15.523 3.641 -16.824 1.00 81.12 102 PRO A O 1
ATOM 784 N N . ALA A 1 103 ? 13.619 4.597 -17.516 1.00 86.50 103 ALA A N 1
ATOM 785 C CA . ALA A 1 103 ? 13.043 4.604 -16.177 1.00 86.50 103 ALA A CA 1
ATOM 786 C C . ALA A 1 103 ? 12.755 3.164 -15.743 1.00 86.50 103 ALA A C 1
ATOM 788 O O . ALA A 1 103 ? 12.258 2.383 -16.553 1.00 86.50 103 ALA A O 1
ATOM 789 N N . GLN A 1 104 ? 13.061 2.817 -14.496 1.00 87.94 104 GLN A N 1
ATOM 790 C CA . GLN A 1 104 ? 12.899 1.474 -13.945 1.00 87.94 104 GLN A CA 1
ATOM 791 C C . GLN A 1 104 ? 12.195 1.534 -12.595 1.00 87.94 104 GLN A C 1
ATOM 793 O O . GLN A 1 104 ? 12.419 2.455 -11.805 1.00 87.94 104 GLN A O 1
ATOM 798 N N . MET A 1 105 ? 11.362 0.540 -12.310 1.00 88.44 105 MET A N 1
ATOM 799 C CA . MET A 1 105 ? 10.812 0.325 -10.977 1.00 88.44 105 MET A CA 1
ATOM 800 C C . MET A 1 105 ? 10.659 -1.160 -10.687 1.00 88.44 105 MET A C 1
ATOM 802 O O . MET A 1 105 ? 10.491 -1.966 -11.600 1.00 88.44 105 MET A O 1
ATOM 806 N N . VAL A 1 106 ? 10.677 -1.494 -9.404 1.00 89.81 106 VAL A N 1
ATOM 807 C CA . VAL A 1 106 ? 10.292 -2.819 -8.920 1.00 89.81 106 VAL A CA 1
ATOM 808 C C . VAL A 1 106 ? 8.813 -2.781 -8.561 1.00 89.81 106 VAL A C 1
ATOM 810 O O . VAL A 1 106 ? 8.374 -1.890 -7.827 1.00 89.81 106 VAL A O 1
ATOM 813 N N . VAL A 1 107 ? 8.048 -3.731 -9.089 1.00 91.25 107 VAL A N 1
ATOM 814 C CA . VAL A 1 107 ? 6.606 -3.852 -8.856 1.00 91.25 107 VAL A CA 1
ATOM 815 C C . VAL A 1 107 ? 6.344 -4.317 -7.428 1.00 91.25 107 VAL A C 1
ATOM 817 O O . VAL A 1 107 ? 6.962 -5.262 -6.946 1.00 91.25 107 VAL A O 1
ATOM 820 N N . ASP A 1 108 ? 5.409 -3.665 -6.744 1.00 93.62 108 ASP A N 1
ATOM 821 C CA . ASP A 1 108 ? 5.022 -3.997 -5.371 1.00 93.62 108 ASP A CA 1
ATOM 822 C C . ASP A 1 108 ? 3.566 -4.469 -5.278 1.00 93.62 108 ASP A C 1
ATOM 824 O O . ASP A 1 108 ? 3.286 -5.399 -4.529 1.00 93.62 108 ASP A O 1
ATOM 828 N N . TYR A 1 109 ? 2.647 -3.869 -6.044 1.00 94.19 109 TYR A N 1
ATOM 829 C CA . TYR A 1 109 ? 1.214 -4.187 -6.002 1.00 94.19 109 TYR A CA 1
ATOM 830 C C . TYR A 1 109 ? 0.512 -3.835 -7.324 1.00 94.19 109 TYR A C 1
ATOM 832 O O . TYR A 1 109 ? 0.877 -2.850 -7.965 1.00 94.19 109 TYR A O 1
ATOM 840 N N . ILE A 1 110 ? -0.496 -4.615 -7.714 1.00 91.19 110 ILE A N 1
ATOM 841 C CA . ILE A 1 110 ? -1.434 -4.317 -8.809 1.00 91.19 110 ILE A CA 1
ATOM 842 C C . ILE A 1 110 ? -2.853 -4.366 -8.246 1.00 91.19 110 ILE A C 1
ATOM 844 O O . ILE A 1 110 ? -3.148 -5.226 -7.416 1.00 91.19 110 ILE A O 1
ATOM 848 N N . ASP A 1 111 ? -3.700 -3.428 -8.671 1.00 90.56 111 ASP A N 1
ATOM 849 C CA . ASP A 1 111 ? -5.094 -3.360 -8.238 1.00 90.56 111 ASP A CA 1
ATOM 850 C C . ASP A 1 111 ? -5.989 -4.435 -8.865 1.00 90.56 111 ASP A C 1
ATOM 852 O O . ASP A 1 111 ? -5.675 -5.017 -9.898 1.00 90.56 111 ASP A O 1
ATOM 856 N N . SER A 1 112 ? -7.146 -4.664 -8.246 1.00 87.69 112 SER A N 1
ATOM 857 C CA . SER A 1 112 ? -8.124 -5.672 -8.679 1.00 87.69 112 SER A CA 1
ATOM 858 C C . SER A 1 112 ? -8.691 -5.435 -10.080 1.00 87.69 112 SER A C 1
ATOM 860 O O . SER A 1 112 ? -9.157 -6.359 -10.746 1.00 87.69 112 SER A O 1
ATOM 862 N N . THR A 1 113 ? -8.671 -4.188 -10.555 1.00 87.69 113 THR A N 1
ATOM 863 C CA . THR A 1 113 ? -9.129 -3.844 -11.903 1.00 87.69 113 THR A CA 1
ATOM 864 C C . THR A 1 113 ? -8.051 -4.041 -12.957 1.00 87.69 113 THR A C 1
ATOM 866 O O . THR A 1 113 ? -8.358 -3.918 -14.138 1.00 87.69 113 THR A O 1
ATOM 869 N N . ASN A 1 114 ? -6.820 -4.395 -12.572 1.00 85.38 114 ASN A N 1
ATOM 870 C CA . ASN A 1 114 ? -5.692 -4.592 -13.482 1.00 85.38 114 ASN A CA 1
ATOM 871 C C . ASN A 1 114 ? -5.346 -3.377 -14.318 1.00 85.38 114 ASN A C 1
ATOM 873 O O . ASN A 1 114 ? -4.844 -3.492 -15.431 1.00 85.38 114 ASN A O 1
ATOM 877 N N . THR A 1 115 ? -5.621 -2.205 -13.776 1.00 87.25 115 THR A N 1
ATOM 878 C CA . THR A 1 115 ? -5.410 -0.933 -14.461 1.00 87.25 115 THR A CA 1
ATOM 879 C C . THR A 1 115 ? -4.382 -0.091 -13.741 1.00 87.25 115 THR A C 1
ATOM 881 O O . THR A 1 115 ? -3.889 0.878 -14.307 1.00 87.25 115 THR A O 1
ATOM 884 N N . VAL A 1 116 ? -4.048 -0.417 -12.491 1.00 89.44 116 VAL A N 1
ATOM 885 C CA . VAL A 1 116 ? -3.092 0.342 -11.696 1.00 89.44 116 VAL A CA 1
ATOM 886 C C . VAL A 1 116 ? -2.009 -0.565 -11.140 1.00 89.44 116 VAL A C 1
ATOM 888 O O . VAL A 1 116 ? -2.269 -1.546 -10.456 1.00 89.44 116 VAL A O 1
ATOM 891 N N . MET A 1 117 ? -0.768 -0.171 -11.390 1.00 90.00 117 MET A N 1
ATOM 892 C CA . MET A 1 117 ? 0.436 -0.794 -10.870 1.00 90.00 117 MET A CA 1
ATOM 893 C C . MET A 1 117 ? 1.151 0.187 -9.942 1.00 90.00 117 MET A C 1
ATOM 895 O O . MET A 1 117 ? 1.359 1.359 -10.268 1.00 90.00 117 MET A O 1
ATOM 899 N N . TYR A 1 118 ? 1.572 -0.312 -8.790 1.00 92.38 118 TYR A N 1
ATOM 900 C CA . TYR A 1 118 ? 2.356 0.400 -7.797 1.00 92.38 118 TYR A CA 1
ATOM 901 C C . TYR A 1 118 ? 3.743 -0.225 -7.715 1.00 92.38 118 TYR A C 1
ATOM 903 O O . TYR A 1 118 ? 3.881 -1.435 -7.538 1.00 92.38 118 TYR A O 1
ATOM 911 N N . GLY A 1 119 ? 4.781 0.599 -7.816 1.00 91.25 119 GLY A N 1
ATOM 912 C CA . GLY A 1 119 ? 6.163 0.146 -7.696 1.00 91.25 119 GLY A CA 1
ATOM 913 C C . GLY A 1 119 ? 7.104 1.260 -7.271 1.00 91.25 119 GLY A C 1
ATOM 914 O O . GLY A 1 119 ? 6.815 2.443 -7.465 1.00 91.25 119 GLY A O 1
ATOM 915 N N . TYR A 1 120 ? 8.240 0.911 -6.673 1.00 89.06 120 TYR A N 1
ATOM 916 C CA . TYR A 1 120 ? 9.238 1.902 -6.280 1.00 89.06 120 TYR A CA 1
ATOM 917 C C . TYR A 1 120 ? 10.270 2.086 -7.389 1.00 89.06 120 TYR A C 1
ATOM 919 O O . TYR A 1 120 ? 10.868 1.131 -7.883 1.00 89.06 120 TYR A O 1
ATOM 927 N N . VAL A 1 121 ? 10.459 3.341 -7.794 1.00 88.75 121 VAL A N 1
ATOM 928 C CA . VAL A 1 121 ? 11.369 3.715 -8.880 1.00 88.75 121 VAL A CA 1
ATOM 929 C C . VAL A 1 121 ? 12.811 3.543 -8.420 1.00 88.75 121 VAL A C 1
ATOM 931 O O . VAL A 1 121 ? 13.202 4.095 -7.391 1.00 88.75 121 VAL A O 1
ATOM 934 N N . THR A 1 122 ? 13.590 2.795 -9.195 1.00 88.75 122 THR A N 1
ATOM 935 C CA . THR A 1 122 ? 15.018 2.545 -8.966 1.00 88.75 122 THR A CA 1
ATOM 936 C C . THR A 1 122 ? 15.905 3.371 -9.896 1.00 88.75 122 THR A C 1
ATOM 938 O O . THR A 1 122 ? 17.047 3.655 -9.542 1.00 88.75 122 THR A O 1
ATOM 941 N N . ALA A 1 123 ? 15.382 3.806 -11.049 1.00 87.19 123 ALA A N 1
ATOM 942 C CA . ALA A 1 123 ? 16.085 4.670 -11.996 1.00 87.19 123 ALA A CA 1
ATOM 943 C C . ALA A 1 123 ? 15.113 5.518 -12.835 1.00 87.19 123 ALA A C 1
ATOM 945 O O . ALA A 1 123 ? 13.984 5.105 -13.103 1.00 87.19 123 ALA A O 1
ATOM 946 N N . GLY A 1 124 ? 15.569 6.689 -13.287 1.00 85.12 124 GLY A N 1
ATOM 947 C CA . GLY A 1 124 ? 14.861 7.545 -14.243 1.00 85.12 124 GLY A CA 1
ATOM 948 C C . GLY A 1 124 ? 13.511 8.102 -13.767 1.00 85.12 124 GLY A C 1
ATOM 949 O O . GLY A 1 124 ? 13.195 8.167 -12.581 1.00 85.12 124 GLY A O 1
ATOM 950 N N . THR A 1 125 ? 12.707 8.576 -14.717 1.00 84.50 125 THR A N 1
ATOM 951 C CA . THR A 1 125 ? 11.346 9.088 -14.487 1.00 84.50 125 THR A CA 1
ATOM 952 C C . THR A 1 125 ? 10.427 8.553 -15.572 1.00 84.50 125 THR A C 1
ATOM 954 O O . THR A 1 125 ? 10.711 8.730 -16.756 1.00 84.50 125 THR A O 1
ATOM 957 N N . PHE A 1 126 ? 9.332 7.908 -15.170 1.00 82.44 126 PHE A N 1
ATOM 958 C CA . PHE A 1 126 ? 8.370 7.330 -16.103 1.00 82.44 126 PHE A CA 1
ATOM 959 C C . PHE A 1 126 ? 7.653 8.423 -16.904 1.00 82.44 126 PHE A C 1
ATOM 961 O O . PHE A 1 126 ? 7.106 9.369 -16.339 1.00 82.44 126 PHE A O 1
ATOM 968 N N . ARG A 1 127 ? 7.661 8.284 -18.231 1.00 79.12 127 ARG A N 1
ATOM 969 C CA . ARG A 1 127 ? 7.001 9.178 -19.193 1.00 79.12 127 ARG A CA 1
ATOM 970 C C . ARG A 1 127 ? 5.745 8.536 -19.768 1.00 79.12 127 ARG A C 1
ATOM 972 O O . ARG A 1 127 ? 5.798 7.411 -20.245 1.00 79.12 127 ARG A O 1
ATOM 979 N N . ILE A 1 128 ? 4.659 9.287 -19.840 1.00 77.75 128 ILE A N 1
ATOM 980 C CA . ILE A 1 128 ? 3.345 8.793 -20.290 1.00 77.75 128 ILE A CA 1
ATOM 981 C C . ILE A 1 128 ? 3.288 8.439 -21.788 1.00 77.75 128 ILE A C 1
ATOM 983 O O . ILE A 1 128 ? 2.370 7.786 -22.256 1.00 77.75 128 ILE A O 1
ATOM 987 N N . THR A 1 129 ? 4.280 8.866 -22.571 1.00 75.00 129 THR A N 1
ATOM 988 C CA . THR A 1 129 ? 4.353 8.610 -24.019 1.00 75.00 129 THR A CA 1
ATOM 989 C C . THR A 1 129 ? 5.227 7.410 -24.387 1.00 75.00 129 THR A C 1
ATOM 991 O O . THR A 1 129 ? 5.417 7.136 -25.570 1.00 75.00 129 THR A O 1
ATOM 994 N N . VAL A 1 130 ? 5.804 6.717 -23.400 1.00 76.31 130 VAL A N 1
ATOM 995 C CA . VAL A 1 130 ? 6.776 5.641 -23.627 1.00 76.31 130 VAL A CA 1
ATOM 996 C C . VAL A 1 130 ? 6.278 4.347 -22.999 1.00 76.31 130 VAL A C 1
ATOM 998 O O . VAL A 1 130 ? 5.998 4.291 -21.802 1.00 76.31 130 VAL A O 1
ATOM 1001 N N . ALA A 1 131 ? 6.234 3.301 -23.821 1.00 78.75 131 ALA A N 1
ATOM 1002 C CA . ALA A 1 131 ? 5.897 1.949 -23.408 1.00 78.75 131 ALA A CA 1
ATOM 1003 C C . ALA A 1 131 ? 6.800 1.436 -22.276 1.00 78.75 131 ALA A C 1
ATOM 1005 O O . ALA A 1 131 ? 8.024 1.605 -22.308 1.00 78.75 131 ALA A O 1
ATOM 1006 N N . ILE A 1 132 ? 6.191 0.751 -21.314 1.00 79.94 132 ILE A N 1
ATOM 1007 C CA . ILE A 1 132 ? 6.855 -0.010 -20.257 1.00 79.94 132 ILE A CA 1
ATOM 1008 C C . ILE A 1 132 ? 6.892 -1.487 -20.669 1.00 79.94 132 ILE A C 1
ATOM 1010 O O . ILE A 1 132 ? 5.925 -1.982 -21.242 1.00 79.94 132 ILE A O 1
ATOM 1014 N N . ARG A 1 133 ? 8.000 -2.174 -20.369 1.00 77.00 133 ARG A N 1
ATOM 1015 C CA . ARG A 1 133 ? 8.218 -3.610 -20.592 1.00 77.00 133 ARG A CA 1
ATOM 1016 C C . ARG A 1 133 ? 8.713 -4.308 -19.326 1.00 77.00 133 ARG A C 1
ATOM 1018 O O . ARG A 1 133 ? 9.370 -3.693 -18.486 1.00 77.00 133 ARG A O 1
ATOM 1025 N N . THR A 1 134 ? 8.436 -5.604 -19.223 1.00 65.38 134 THR A N 1
ATOM 1026 C CA . THR A 1 134 ? 8.734 -6.467 -18.063 1.00 65.38 134 THR A CA 1
ATOM 1027 C C . THR A 1 134 ? 10.074 -7.219 -18.149 1.00 65.38 134 THR A C 1
ATOM 1029 O O . THR A 1 134 ? 10.521 -7.766 -17.149 1.00 65.38 134 THR A O 1
ATOM 1032 N N . ALA A 1 135 ? 10.764 -7.226 -19.300 1.00 57.28 135 ALA A N 1
ATOM 1033 C CA . ALA A 1 135 ? 12.039 -7.938 -19.475 1.00 57.28 135 ALA A CA 1
ATOM 1034 C C . ALA A 1 135 ? 13.118 -7.074 -20.146 1.00 57.28 135 ALA A C 1
ATOM 1036 O O . ALA A 1 135 ? 12.885 -6.499 -21.209 1.00 57.28 135 ALA A O 1
ATOM 1037 N N . ALA A 1 136 ? 14.304 -6.985 -19.531 1.00 46.97 136 ALA A N 1
ATOM 1038 C CA . ALA A 1 136 ? 15.460 -6.314 -20.120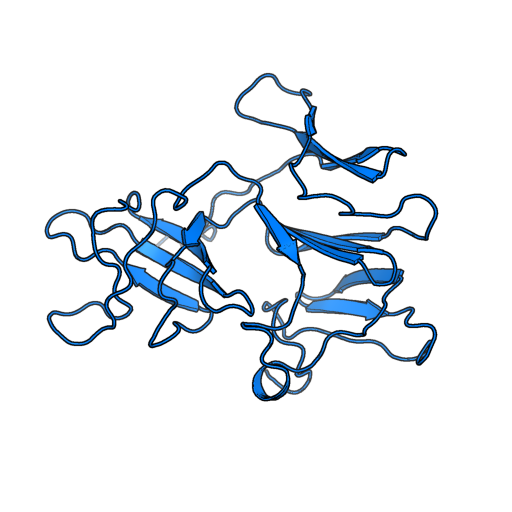 1.00 46.97 136 ALA A CA 1
ATOM 1039 C C . ALA A 1 136 ? 15.993 -7.147 -21.296 1.00 46.97 136 ALA A C 1
ATOM 1041 O O . ALA A 1 136 ? 16.599 -8.197 -21.097 1.00 46.97 136 ALA A O 1
ATOM 1042 N N . GLY A 1 137 ? 15.752 -6.689 -22.520 1.00 44.00 137 GLY A N 1
ATOM 1043 C CA . GLY A 1 137 ? 16.210 -7.368 -23.727 1.00 44.00 137 GLY A CA 1
ATOM 1044 C C . GLY A 1 137 ? 15.238 -7.171 -24.877 1.00 44.00 137 GLY A C 1
ATOM 1045 O O . GLY A 1 137 ? 14.022 -7.272 -24.725 1.00 44.00 137 GLY A O 1
ATOM 1046 N N . ASP A 1 138 ? 15.791 -6.848 -26.034 1.00 40.66 138 ASP A N 1
ATOM 1047 C CA . ASP A 1 138 ? 15.051 -6.460 -27.221 1.00 40.66 138 ASP A CA 1
ATOM 1048 C C . ASP A 1 138 ? 14.080 -7.569 -27.667 1.00 40.66 138 ASP A C 1
ATOM 1050 O O . ASP A 1 138 ? 14.489 -8.630 -28.131 1.00 40.66 138 ASP A O 1
ATOM 1054 N N . GLY A 1 139 ? 12.774 -7.306 -27.553 1.00 44.38 139 GLY A N 1
ATOM 1055 C CA . GLY A 1 139 ? 11.757 -7.981 -28.366 1.00 44.38 139 GLY A CA 1
ATOM 1056 C C . GLY A 1 139 ? 10.779 -8.940 -27.682 1.00 44.38 139 GLY A C 1
ATOM 1057 O O . GLY A 1 139 ? 9.876 -9.407 -28.369 1.00 44.38 139 GLY A O 1
ATOM 1058 N N . ALA A 1 140 ? 10.861 -9.206 -26.377 1.00 42.81 140 ALA A N 1
ATOM 1059 C CA . ALA A 1 140 ? 9.896 -10.097 -25.716 1.00 42.81 140 ALA A CA 1
ATOM 1060 C C . ALA A 1 140 ? 9.541 -9.605 -24.309 1.00 42.81 140 ALA A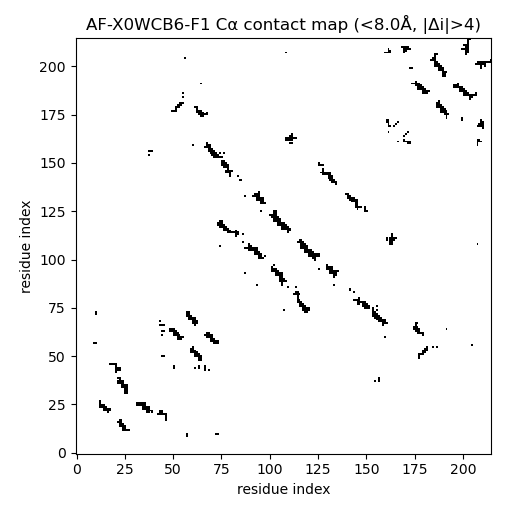 C 1
ATOM 1062 O O . ALA A 1 140 ? 10.106 -10.033 -23.310 1.00 42.81 140 ALA A O 1
ATOM 1063 N N . GLY A 1 141 ? 8.604 -8.667 -24.248 1.00 51.50 141 GLY A N 1
ATOM 1064 C CA . GLY A 1 141 ? 8.008 -8.184 -23.010 1.00 51.50 141 GLY A CA 1
ATOM 1065 C C . GLY A 1 141 ? 6.800 -7.333 -23.355 1.00 51.50 141 GLY A C 1
ATOM 1066 O O . GLY A 1 141 ? 6.837 -6.600 -24.354 1.00 51.50 141 GLY A O 1
ATOM 1067 N N . ASP A 1 142 ? 5.747 -7.472 -22.562 1.00 55.78 142 ASP A N 1
ATOM 1068 C CA . ASP A 1 142 ? 4.467 -6.810 -22.783 1.00 55.78 142 ASP A CA 1
ATOM 1069 C C . ASP A 1 142 ? 4.600 -5.304 -22.845 1.00 55.78 142 ASP A C 1
ATOM 1071 O O . ASP A 1 142 ? 5.484 -4.716 -22.227 1.00 55.78 142 ASP A O 1
ATOM 1075 N N . VAL A 1 143 ? 3.741 -4.691 -23.649 1.00 63.81 143 VAL A N 1
ATOM 1076 C CA . VAL A 1 143 ? 3.734 -3.252 -23.865 1.00 63.81 143 VAL A CA 1
ATOM 1077 C C . VAL A 1 143 ? 2.629 -2.670 -22.998 1.00 63.81 143 VAL A C 1
ATOM 1079 O O . VAL A 1 143 ? 1.461 -2.760 -23.350 1.00 63.81 143 VAL A O 1
ATOM 1082 N N . ILE A 1 144 ? 3.016 -2.089 -21.866 1.00 71.19 144 ILE A N 1
ATOM 1083 C CA . ILE A 1 144 ? 2.124 -1.309 -21.002 1.00 71.19 144 ILE A CA 1
ATOM 1084 C C . ILE A 1 144 ? 2.247 0.159 -21.416 1.00 71.19 144 ILE A C 1
ATOM 1086 O O . ILE A 1 144 ? 3.369 0.673 -21.516 1.00 71.19 144 ILE A O 1
ATOM 1090 N N . PHE A 1 145 ? 1.129 0.856 -21.627 1.00 65.56 145 PHE A N 1
ATOM 1091 C CA . PHE A 1 145 ? 1.138 2.286 -21.946 1.00 65.56 145 PHE A CA 1
ATOM 1092 C C . PHE A 1 145 ? 0.715 3.113 -20.721 1.00 65.56 145 PHE A C 1
ATOM 1094 O O . PHE A 1 145 ? -0.473 3.218 -20.426 1.00 65.56 145 PHE A O 1
ATOM 1101 N N . PRO A 1 146 ? 1.667 3.714 -19.979 1.00 64.06 146 PRO A N 1
ATOM 1102 C CA . PRO A 1 146 ? 1.335 4.521 -18.809 1.00 64.06 146 PRO A CA 1
ATOM 1103 C C . PRO A 1 146 ? 0.475 5.743 -19.176 1.00 64.06 146 PRO A C 1
ATOM 1105 O O . PRO A 1 146 ? 0.827 6.521 -20.059 1.00 64.06 146 PRO A O 1
ATOM 1108 N N . SER A 1 147 ? -0.620 5.952 -18.449 1.00 62.69 147 SER A N 1
ATOM 1109 C CA . SER A 1 147 ? -1.536 7.084 -18.611 1.00 62.69 147 SER A CA 1
ATOM 1110 C C . SER A 1 147 ? -0.974 8.392 -18.013 1.00 62.69 147 SER A C 1
ATOM 1112 O O . SER A 1 147 ? -0.025 8.351 -17.223 1.00 62.69 147 SER A O 1
ATOM 1114 N N . PRO A 1 148 ? -1.581 9.561 -18.320 1.00 55.34 148 PRO A N 1
ATOM 1115 C CA . PRO A 1 148 ? -1.253 10.869 -17.731 1.00 55.34 148 PRO A CA 1
ATOM 1116 C C . PRO A 1 148 ? -1.196 10.906 -16.195 1.00 55.34 148 PRO A C 1
ATOM 1118 O O . PRO A 1 148 ? -0.503 11.749 -15.632 1.00 55.34 148 PRO A O 1
ATOM 1121 N N . ASP A 1 149 ? -1.896 9.989 -15.521 1.00 57.19 149 ASP A N 1
ATOM 1122 C CA . ASP A 1 149 ? -1.951 9.892 -14.056 1.00 57.19 149 ASP A CA 1
ATOM 1123 C C . ASP A 1 149 ? -0.748 9.145 -13.451 1.00 57.19 149 ASP A C 1
ATOM 1125 O O . ASP A 1 149 ? -0.633 8.993 -12.225 1.00 57.19 149 ASP A O 1
ATOM 1129 N N . ALA A 1 150 ? 0.166 8.660 -14.295 1.00 59.03 150 ALA A N 1
ATOM 1130 C CA . ALA A 1 150 ? 1.416 8.067 -13.859 1.00 59.03 150 ALA A CA 1
ATOM 1131 C C . ALA A 1 150 ? 2.292 9.112 -13.145 1.00 59.03 150 ALA A C 1
ATOM 1133 O O . ALA A 1 150 ? 2.548 10.198 -13.656 1.00 59.03 150 ALA A O 1
ATOM 1134 N N . GLY A 1 151 ? 2.785 8.785 -11.947 1.00 59.59 151 GLY A N 1
ATOM 1135 C CA . GLY A 1 151 ? 3.717 9.664 -11.224 1.00 59.59 151 GLY A CA 1
ATOM 1136 C C . GLY A 1 151 ? 3.096 10.838 -10.452 1.00 59.59 151 GLY A C 1
ATOM 1137 O O . GLY A 1 151 ? 3.837 11.702 -9.994 1.00 59.59 151 GLY A O 1
ATOM 1138 N N . LEU A 1 152 ? 1.772 10.855 -10.233 1.00 64.69 152 LEU A N 1
ATOM 1139 C CA . LEU A 1 152 ? 1.099 11.815 -9.332 1.00 64.69 152 LEU A CA 1
ATOM 1140 C C . LEU A 1 152 ? 1.769 11.919 -7.919 1.00 64.69 152 LEU A C 1
ATOM 1142 O O . LEU A 1 152 ? 2.557 11.061 -7.515 1.00 64.69 152 LEU A O 1
ATOM 1146 N N . ALA A 1 153 ? 1.431 12.935 -7.120 1.00 70.75 153 ALA A N 1
ATOM 1147 C CA . ALA A 1 153 ? 2.059 13.147 -5.806 1.00 70.75 153 ALA A CA 1
ATOM 1148 C C . ALA A 1 153 ? 1.787 12.008 -4.793 1.00 70.75 153 ALA A C 1
ATOM 1150 O O . ALA A 1 153 ? 0.687 11.457 -4.726 1.00 70.75 153 ALA A O 1
ATOM 1151 N N . LYS A 1 154 ? 2.806 11.655 -4.000 1.00 83.38 154 LYS A N 1
ATOM 1152 C CA . LYS A 1 154 ? 2.715 10.710 -2.870 1.00 83.38 154 LYS A CA 1
ATOM 1153 C C . LYS A 1 154 ? 2.249 11.451 -1.603 1.00 83.38 154 LYS A C 1
ATOM 1155 O O . LYS A 1 154 ? 2.687 12.587 -1.408 1.00 83.38 154 LYS A O 1
ATOM 1160 N N . PRO A 1 155 ? 1.511 10.808 -0.680 1.00 89.25 155 PRO A N 1
ATOM 1161 C CA . PRO A 1 155 ? 1.191 9.380 -0.634 1.00 89.25 155 PRO A CA 1
ATOM 1162 C C . PRO A 1 155 ? -0.004 8.972 -1.498 1.00 89.25 155 PRO A C 1
ATOM 1164 O O . PRO A 1 155 ? -0.779 9.805 -1.955 1.00 89.25 155 PRO A O 1
ATOM 1167 N N . ARG A 1 156 ? -0.136 7.664 -1.736 1.00 88.75 156 ARG A N 1
ATOM 1168 C CA . ARG A 1 156 ? -1.288 7.058 -2.419 1.00 88.75 156 ARG A CA 1
ATOM 1169 C C . ARG A 1 156 ? -2.249 6.477 -1.409 1.00 88.75 156 ARG A C 1
ATOM 1171 O O . ARG A 1 156 ? -1.807 5.977 -0.385 1.00 88.75 156 ARG A O 1
ATOM 1178 N N . TRP A 1 157 ? -3.530 6.503 -1.740 1.00 91.25 157 TRP A N 1
ATOM 1179 C CA . TRP A 1 157 ? -4.579 5.858 -0.969 1.00 91.25 157 TRP A CA 1
ATOM 1180 C C . TRP A 1 157 ? -5.278 4.821 -1.839 1.00 91.25 157 TRP A C 1
ATOM 1182 O O . TRP A 1 157 ? -5.718 5.151 -2.941 1.00 91.25 157 TRP A O 1
ATOM 1192 N N . TYR A 1 158 ? -5.342 3.577 -1.376 1.00 91.69 158 TYR A N 1
ATOM 1193 C CA . TYR A 1 158 ? -6.034 2.493 -2.071 1.00 91.69 158 TYR A CA 1
ATOM 1194 C C . TYR A 1 158 ? -6.467 1.403 -1.090 1.00 91.69 158 TYR A C 1
ATOM 1196 O O . TYR A 1 158 ? -5.942 1.311 0.023 1.00 91.69 158 TYR A O 1
ATOM 1204 N N . ALA A 1 159 ? -7.469 0.619 -1.491 1.00 92.88 159 ALA A N 1
ATOM 1205 C CA . ALA A 1 159 ? -7.967 -0.499 -0.701 1.00 92.88 159 ALA A CA 1
ATOM 1206 C C . ALA A 1 159 ? -6.863 -1.542 -0.498 1.00 92.88 159 ALA A C 1
ATOM 1208 O O . ALA A 1 159 ? -6.077 -1.817 -1.405 1.00 92.88 159 ALA A O 1
ATOM 1209 N N . TRP A 1 160 ? -6.806 -2.119 0.698 1.00 94.69 160 TRP A N 1
ATOM 1210 C CA . TRP A 1 160 ? -5.926 -3.242 0.968 1.00 94.69 160 TRP A CA 1
ATOM 1211 C C . TRP A 1 160 ? -6.627 -4.530 0.560 1.00 94.69 160 TRP A C 1
ATOM 1213 O O . TRP A 1 160 ? -7.530 -4.994 1.252 1.00 94.69 160 TRP A O 1
ATOM 1223 N N . THR A 1 161 ? -6.198 -5.102 -0.555 1.00 95.06 161 THR A N 1
ATOM 1224 C CA . THR A 1 161 ? -6.654 -6.407 -1.033 1.00 95.06 161 THR A CA 1
ATOM 1225 C C . THR A 1 161 ? -5.454 -7.346 -1.162 1.00 95.06 161 THR A C 1
ATOM 1227 O O . THR A 1 161 ? -4.302 -6.905 -1.050 1.00 95.06 161 THR A O 1
ATOM 1230 N N . PRO A 1 162 ? -5.674 -8.649 -1.384 1.00 95.44 162 PRO A N 1
ATOM 1231 C CA . PRO A 1 162 ? -4.637 -9.501 -1.946 1.00 95.44 162 PRO A CA 1
ATOM 1232 C C . PRO A 1 162 ? -4.126 -8.932 -3.278 1.00 95.44 162 PRO A C 1
ATOM 1234 O O . PRO A 1 162 ? -4.776 -8.079 -3.891 1.00 95.44 162 PRO A O 1
ATOM 1237 N N . TYR A 1 163 ? -2.948 -9.375 -3.713 1.00 94.25 163 TYR A N 1
ATOM 1238 C CA . TYR A 1 163 ? -2.369 -8.949 -4.988 1.00 94.25 163 TYR A CA 1
ATOM 1239 C C . TYR A 1 163 ? -3.352 -9.223 -6.135 1.00 94.25 163 TYR A C 1
ATOM 1241 O O . TYR A 1 163 ? -3.803 -10.359 -6.263 1.00 94.25 163 TYR A O 1
ATOM 1249 N N . ASP A 1 164 ? -3.708 -8.196 -6.923 1.00 91.75 164 ASP A N 1
ATOM 1250 C CA . ASP A 1 164 ? -4.710 -8.300 -8.004 1.00 91.75 164 ASP A CA 1
ATOM 1251 C C . ASP A 1 164 ? -6.093 -8.812 -7.525 1.00 91.75 164 ASP A C 1
ATOM 1253 O O . ASP A 1 164 ? -6.923 -9.265 -8.301 1.00 91.75 164 ASP A O 1
ATOM 1257 N N . ASP A 1 165 ? -6.355 -8.767 -6.213 1.00 92.88 165 ASP A N 1
ATOM 1258 C CA . ASP A 1 165 ? -7.526 -9.394 -5.578 1.00 92.88 165 ASP A CA 1
ATOM 1259 C C . ASP A 1 165 ? -7.700 -10.888 -5.939 1.00 92.88 165 ASP A C 1
ATOM 1261 O O . ASP A 1 165 ? -8.780 -11.465 -5.813 1.00 92.88 165 ASP A O 1
ATOM 1265 N N . ASP A 1 166 ? -6.610 -11.548 -6.348 1.00 92.88 166 ASP A N 1
ATOM 1266 C CA . ASP A 1 166 ? -6.583 -12.977 -6.634 1.00 92.88 166 ASP A CA 1
ATOM 1267 C C . ASP A 1 166 ? -6.489 -13.755 -5.316 1.00 92.88 166 ASP A C 1
ATOM 1269 O O . ASP A 1 166 ? -5.418 -14.026 -4.759 1.00 92.88 166 ASP A O 1
ATOM 1273 N N . THR A 1 167 ? -7.664 -14.115 -4.805 1.00 93.44 167 THR A N 1
ATOM 1274 C CA . THR A 1 167 ? -7.793 -14.874 -3.561 1.00 93.44 167 THR A CA 1
ATOM 1275 C C . THR A 1 167 ? -7.377 -16.339 -3.671 1.00 93.44 167 THR A C 1
ATOM 1277 O O . THR A 1 167 ? -7.113 -16.959 -2.639 1.00 93.44 167 THR A O 1
ATOM 1280 N N . ASP A 1 168 ? -7.287 -16.890 -4.884 1.00 91.81 168 ASP A N 1
ATOM 1281 C CA . ASP A 1 168 ? -6.896 -18.285 -5.099 1.00 91.81 168 ASP A CA 1
ATOM 1282 C C . ASP A 1 168 ? -5.375 -18.437 -4.969 1.00 91.81 168 ASP A C 1
ATOM 1284 O O . ASP A 1 168 ? -4.886 -19.348 -4.295 1.00 91.81 168 ASP A O 1
ATOM 1288 N N . THR A 1 169 ? -4.618 -17.505 -5.554 1.00 91.75 169 THR A N 1
ATOM 1289 C CA . THR A 1 169 ? -3.148 -17.515 -5.522 1.00 91.75 169 THR A CA 1
ATOM 1290 C C . THR A 1 169 ? -2.587 -16.830 -4.278 1.00 91.75 169 THR A C 1
ATOM 1292 O O . THR A 1 169 ? -1.615 -17.313 -3.687 1.00 91.75 169 THR A O 1
ATOM 1295 N N . TYR A 1 170 ? -3.182 -15.707 -3.862 1.00 94.31 170 TYR A N 1
ATOM 1296 C CA . TYR A 1 170 ? -2.655 -14.854 -2.793 1.00 94.31 170 TYR A CA 1
ATOM 1297 C C . TYR A 1 170 ? -3.489 -14.901 -1.513 1.00 94.31 170 TYR A C 1
ATOM 1299 O O . TYR A 1 170 ? -3.156 -14.211 -0.554 1.00 94.31 170 TYR A O 1
ATOM 1307 N N . GLY A 1 171 ? -4.502 -15.764 -1.427 1.00 94.38 171 GLY A N 1
ATOM 1308 C CA . GLY A 1 171 ? -5.311 -15.941 -0.222 1.00 94.38 171 GLY A CA 1
ATOM 1309 C C . GLY A 1 171 ? -6.232 -14.754 0.054 1.00 94.38 171 GLY A C 1
ATOM 1310 O O . GLY A 1 171 ? -6.281 -13.790 -0.700 1.00 94.38 171 GLY A O 1
ATOM 1311 N N . SER A 1 172 ? -6.978 -14.808 1.158 1.00 93.19 172 SER A N 1
ATOM 1312 C CA . SER A 1 172 ? -8.007 -13.805 1.461 1.00 93.19 172 SER A CA 1
ATOM 1313 C C . SER A 1 172 ? -7.732 -13.041 2.751 1.00 93.19 172 SER A C 1
ATOM 1315 O O . SER A 1 172 ? -7.350 -13.609 3.778 1.00 93.19 172 SER A O 1
ATOM 1317 N N . LEU A 1 173 ? -8.025 -11.744 2.710 1.00 94.19 173 LEU A N 1
ATOM 1318 C CA . LEU A 1 173 ? -8.179 -10.905 3.893 1.00 94.19 173 LEU A CA 1
ATOM 1319 C C . LEU A 1 173 ? -9.516 -11.195 4.600 1.00 94.19 173 LEU A C 1
ATOM 1321 O O . LEU A 1 173 ? -10.490 -11.590 3.953 1.00 94.19 173 LEU A O 1
ATOM 1325 N N . PRO A 1 174 ? -9.615 -10.977 5.924 1.00 95.00 174 PRO A N 1
ATOM 1326 C CA . PRO A 1 174 ? -10.906 -11.005 6.595 1.00 95.00 174 PRO A CA 1
ATOM 1327 C C . PRO A 1 174 ? -11.792 -9.846 6.120 1.00 95.00 174 PRO A C 1
ATOM 1329 O O . PRO A 1 174 ? -11.333 -8.714 6.016 1.00 95.00 174 PRO A O 1
ATOM 1332 N N . ALA A 1 175 ? -13.093 -10.098 5.945 1.00 94.44 175 ALA A N 1
ATOM 1333 C CA . ALA A 1 175 ? -14.064 -9.062 5.562 1.00 94.44 175 ALA A CA 1
ATOM 1334 C C . ALA A 1 175 ? -14.160 -7.895 6.567 1.00 94.44 175 ALA A C 1
ATOM 1336 O O . ALA A 1 175 ? -14.599 -6.803 6.215 1.00 94.44 175 ALA A O 1
ATOM 1337 N N . LYS A 1 176 ? -13.786 -8.138 7.831 1.00 96.50 176 LYS A N 1
ATOM 1338 C CA . LYS A 1 176 ? -13.608 -7.110 8.858 1.00 96.50 176 LYS A CA 1
ATOM 1339 C C . LYS A 1 176 ? -12.402 -7.430 9.729 1.00 96.50 176 LYS A C 1
ATOM 1341 O O . LYS A 1 176 ? -12.231 -8.583 10.128 1.00 96.50 176 LYS A O 1
ATOM 1346 N N . ALA A 1 177 ? -11.640 -6.414 10.108 1.00 96.81 177 ALA A N 1
ATOM 1347 C CA . ALA A 1 177 ? -10.623 -6.514 11.147 1.00 96.81 177 ALA A CA 1
ATOM 1348 C C . ALA A 1 177 ? -10.602 -5.240 12.000 1.00 96.81 177 ALA A C 1
ATOM 1350 O O . ALA A 1 177 ? -10.936 -4.155 11.533 1.00 96.81 177 ALA A O 1
ATOM 1351 N N . TYR A 1 178 ? -10.206 -5.392 13.262 1.00 97.00 178 TYR A N 1
ATOM 1352 C CA . TYR A 1 178 ? -10.138 -4.294 14.240 1.00 97.00 178 TYR A CA 1
ATOM 1353 C C . TYR A 1 178 ? -8.788 -4.208 14.951 1.00 97.00 178 TYR A C 1
ATOM 1355 O O . TYR A 1 178 ? -8.511 -3.244 15.660 1.00 97.00 178 TYR A O 1
ATOM 1363 N N . LEU A 1 179 ? -7.949 -5.226 14.775 1.00 96.62 179 LEU A N 1
ATOM 1364 C CA . LEU A 1 179 ? -6.608 -5.299 15.329 1.00 96.62 179 LEU A CA 1
ATOM 1365 C C . LEU A 1 179 ? -5.638 -5.529 14.177 1.00 96.62 179 LEU A C 1
ATOM 1367 O O . LEU A 1 179 ? -5.856 -6.434 13.369 1.00 96.62 179 LEU A O 1
ATOM 1371 N N . GLY A 1 180 ? -4.575 -4.731 14.128 1.00 96.88 180 GLY A N 1
ATOM 1372 C CA . GLY A 1 180 ? -3.517 -4.844 13.136 1.00 96.88 180 GLY A CA 1
ATOM 1373 C C . GLY A 1 180 ? -2.149 -4.569 13.742 1.00 96.88 180 GLY A C 1
ATOM 1374 O O . GLY A 1 180 ? -2.011 -3.720 14.621 1.00 96.88 180 GLY A O 1
ATOM 1375 N N . CYS A 1 181 ? -1.131 -5.301 13.300 1.00 97.56 181 CYS A N 1
ATOM 1376 C CA . CYS A 1 181 ? 0.256 -4.971 13.605 1.00 97.56 181 CYS A CA 1
ATOM 1377 C C . CYS A 1 181 ? 1.226 -5.560 12.577 1.00 97.56 181 CYS A C 1
ATOM 1379 O O . CYS A 1 181 ? 0.917 -6.519 11.864 1.00 97.56 181 CYS A O 1
ATOM 1381 N N . LEU A 1 182 ? 2.442 -5.013 12.552 1.00 97.44 182 LEU A N 1
ATOM 1382 C CA . LEU A 1 182 ? 3.583 -5.652 11.913 1.00 97.44 182 LEU A CA 1
ATOM 1383 C C . LEU A 1 182 ? 4.280 -6.561 12.931 1.00 97.44 182 LEU A C 1
ATOM 1385 O O . LEU A 1 182 ? 4.845 -6.092 13.919 1.00 97.44 182 LEU A O 1
ATOM 1389 N N . TYR A 1 183 ? 4.302 -7.866 12.671 1.00 96.00 183 TYR A N 1
ATOM 1390 C CA . TYR A 1 183 ? 4.999 -8.838 13.508 1.00 96.00 183 TYR A CA 1
ATOM 1391 C C . TYR A 1 183 ? 5.968 -9.668 12.673 1.00 96.00 183 TYR A C 1
ATOM 1393 O O . TYR A 1 183 ? 5.565 -10.413 11.783 1.00 96.00 183 TYR A O 1
ATOM 1401 N N . ARG A 1 184 ? 7.272 -9.544 12.960 1.00 93.62 184 ARG A N 1
ATOM 1402 C CA . ARG A 1 184 ? 8.351 -10.296 12.282 1.00 93.62 184 ARG A CA 1
ATOM 1403 C C . ARG A 1 184 ? 8.275 -10.226 10.747 1.00 93.62 184 ARG A C 1
ATOM 1405 O O . ARG A 1 184 ? 8.450 -11.228 10.060 1.00 93.62 184 ARG A O 1
ATOM 1412 N N . GLY A 1 185 ? 7.995 -9.036 10.217 1.00 93.38 185 GLY A N 1
ATOM 1413 C CA . GLY A 1 185 ? 7.886 -8.814 8.774 1.00 93.38 185 GLY A CA 1
ATOM 1414 C C . GLY A 1 185 ? 6.587 -9.327 8.148 1.00 93.38 185 GLY A C 1
ATOM 1415 O O . GLY A 1 185 ? 6.521 -9.405 6.928 1.00 93.38 185 GLY A O 1
ATOM 1416 N N . ARG A 1 186 ? 5.573 -9.679 8.944 1.00 95.00 186 ARG A N 1
ATOM 1417 C CA . ARG A 1 186 ? 4.232 -10.045 8.473 1.00 95.00 186 ARG A CA 1
ATOM 1418 C C . ARG A 1 186 ? 3.215 -9.027 8.954 1.00 95.00 186 ARG A C 1
ATOM 1420 O O . ARG A 1 186 ? 3.266 -8.612 10.113 1.00 95.00 186 ARG A O 1
ATOM 1427 N N . CYS A 1 187 ? 2.277 -8.672 8.092 1.00 97.06 187 CYS A N 1
ATOM 1428 C CA . CYS A 1 187 ? 1.078 -7.976 8.523 1.00 97.06 187 CYS A CA 1
ATOM 1429 C C . CYS A 1 187 ? 0.155 -8.991 9.197 1.00 97.06 187 CYS A C 1
ATOM 1431 O O . CYS A 1 187 ? -0.158 -10.029 8.614 1.00 97.06 187 CYS A O 1
ATOM 1433 N N . VAL A 1 188 ? -0.246 -8.713 10.434 1.00 96.88 188 VAL A N 1
ATOM 1434 C CA . VAL A 1 188 ? -1.096 -9.596 11.234 1.00 96.88 188 VAL A CA 1
ATOM 1435 C C . VAL A 1 188 ? -2.399 -8.885 11.542 1.00 96.88 188 VAL A C 1
ATOM 1437 O O . VAL A 1 188 ? -2.374 -7.756 12.025 1.00 96.88 188 VAL A O 1
ATOM 1440 N N . LEU A 1 189 ? -3.522 -9.555 11.283 1.00 97.31 189 LEU A N 1
ATOM 1441 C CA . LEU A 1 189 ? -4.864 -9.036 11.528 1.00 97.31 189 LEU A CA 1
ATOM 144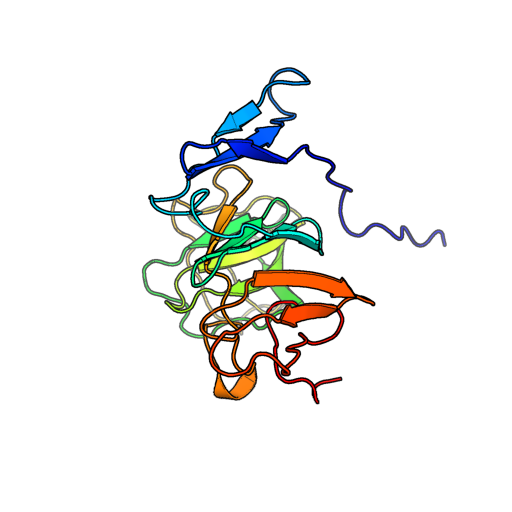2 C C . LEU A 1 189 ? -5.666 -9.964 12.433 1.00 97.31 189 LEU A C 1
ATOM 1444 O O . LEU A 1 189 ? -5.526 -11.188 12.386 1.00 97.31 189 LEU A O 1
ATOM 1448 N N . SER A 1 190 ? -6.544 -9.370 13.235 1.00 96.06 190 SER A N 1
ATOM 1449 C CA . SER A 1 190 ? -7.544 -10.090 14.021 1.00 96.06 190 SER A CA 1
ATOM 1450 C C . SER A 1 190 ? -8.739 -9.184 14.356 1.00 96.06 190 SER A C 1
ATOM 1452 O O . SER A 1 190 ? -8.854 -8.049 13.881 1.00 96.06 190 SER A O 1
ATOM 1454 N N . GLY A 1 191 ? -9.662 -9.703 15.163 1.00 94.62 191 GLY A N 1
ATOM 1455 C CA . GLY A 1 191 ? -10.866 -9.003 15.595 1.00 94.62 191 GLY A CA 1
ATOM 1456 C C . GLY A 1 191 ? -12.058 -9.150 14.651 1.00 94.62 191 GLY A C 1
ATOM 1457 O O . GLY A 1 191 ? -13.044 -8.457 14.849 1.00 94.62 191 GLY A O 1
ATOM 1458 N N . ASN A 1 192 ? -12.023 -10.037 13.650 1.00 96.06 192 ASN A N 1
ATOM 1459 C CA . ASN A 1 192 ? -13.206 -10.308 12.825 1.00 96.06 192 ASN A CA 1
ATOM 1460 C C . ASN A 1 192 ? -14.366 -10.812 13.717 1.00 96.06 192 ASN A C 1
ATOM 1462 O O . ASN A 1 192 ? -14.213 -11.876 14.320 1.00 96.06 192 ASN A O 1
ATOM 1466 N N . PRO A 1 193 ? -15.527 -10.128 13.790 1.00 95.38 193 PRO A N 1
ATOM 1467 C CA . PRO A 1 193 ? -16.629 -10.530 14.672 1.00 95.38 193 PRO A CA 1
ATOM 1468 C C . PRO A 1 193 ? -17.177 -11.934 14.395 1.00 95.38 193 PRO A C 1
ATOM 1470 O O . PRO A 1 193 ? -17.658 -12.596 15.310 1.00 95.38 193 PRO A O 1
ATOM 1473 N N . ASN A 1 194 ? -17.073 -12.403 13.148 1.00 96.31 194 ASN A N 1
ATOM 1474 C CA . ASN A 1 194 ? -17.530 -13.738 12.763 1.00 96.31 194 ASN A CA 1
ATOM 1475 C C . ASN A 1 194 ? -16.540 -14.834 13.189 1.00 96.31 194 ASN A C 1
ATOM 1477 O O . ASN A 1 194 ? -16.937 -15.977 13.396 1.00 96.31 194 ASN A O 1
ATOM 1481 N N . TYR A 1 195 ? -15.260 -14.484 13.345 1.00 94.81 195 TYR A N 1
ATOM 1482 C CA . TYR A 1 195 ? -14.175 -15.407 13.688 1.00 94.81 195 TYR A CA 1
ATOM 1483 C C . TYR A 1 195 ? -13.212 -14.754 14.696 1.00 94.81 195 TYR A C 1
ATOM 1485 O O . TYR A 1 195 ? -12.042 -14.521 14.381 1.00 94.81 195 TYR A O 1
ATOM 1493 N N . PRO A 1 196 ? -13.675 -14.441 15.922 1.00 90.25 196 PRO A N 1
ATOM 1494 C CA . PRO A 1 196 ? -12.946 -13.569 16.849 1.00 90.25 196 PRO A CA 1
ATOM 1495 C C . PRO A 1 196 ? -11.648 -14.181 17.394 1.00 90.25 196 PRO A C 1
ATOM 1497 O O . PRO A 1 196 ? -10.806 -13.471 17.930 1.00 90.25 196 PRO A O 1
ATOM 1500 N N . HIS A 1 197 ? -11.478 -15.497 17.261 1.00 91.81 197 HIS A N 1
ATOM 1501 C CA . HIS A 1 197 ? -10.297 -16.237 17.707 1.00 91.81 197 HIS A CA 1
ATOM 1502 C C . HIS A 1 197 ? -9.263 -16.451 16.590 1.00 91.81 197 HIS A C 1
ATOM 1504 O O . HIS A 1 197 ? -8.195 -17.009 16.842 1.00 91.81 197 HIS A O 1
ATOM 1510 N N . GLN A 1 198 ? -9.576 -16.044 15.357 1.00 93.06 198 GLN A N 1
ATOM 1511 C CA . GLN A 1 198 ? -8.706 -16.260 14.211 1.00 93.06 198 GLN A CA 1
ATOM 1512 C C . GLN A 1 198 ? -7.700 -15.118 14.061 1.00 93.06 198 GLN A C 1
ATOM 1514 O O . GLN A 1 198 ? -8.024 -13.933 14.188 1.00 93.06 198 GLN A O 1
ATOM 1519 N N . TRP A 1 199 ? -6.464 -15.503 13.758 1.00 93.25 199 TRP A N 1
ATOM 1520 C CA . TRP A 1 199 ? -5.387 -14.601 13.383 1.00 93.25 199 TRP A CA 1
ATOM 1521 C C . TRP A 1 199 ? -5.056 -14.831 11.916 1.00 93.25 199 TRP A C 1
ATOM 1523 O O . TRP A 1 199 ? -4.853 -15.966 11.488 1.00 93.25 199 TRP A O 1
ATOM 1533 N N . TYR A 1 200 ? -4.999 -13.746 11.161 1.00 94.75 200 TYR A N 1
ATOM 1534 C CA . TYR A 1 200 ? -4.641 -13.737 9.751 1.00 94.75 200 TYR A CA 1
ATOM 1535 C C . TYR A 1 200 ? -3.230 -13.178 9.658 1.00 94.75 200 TYR A C 1
ATOM 1537 O O . TYR A 1 200 ? -2.923 -12.187 10.320 1.00 94.75 200 TYR A O 1
ATOM 1545 N N . MET A 1 201 ? -2.358 -13.799 8.871 1.00 95.12 201 MET A N 1
ATOM 1546 C CA . MET A 1 201 ? -0.982 -13.333 8.716 1.00 95.12 201 MET A CA 1
ATOM 1547 C C . MET A 1 201 ? -0.587 -13.356 7.250 1.00 95.12 201 MET A C 1
ATOM 1549 O O . MET A 1 201 ? -0.700 -14.396 6.601 1.00 95.12 201 MET A O 1
ATOM 1553 N N . SER A 1 202 ? -0.057 -12.238 6.767 1.00 95.62 202 SER A N 1
ATOM 1554 C CA . SER A 1 202 ? 0.549 -12.176 5.445 1.00 95.62 202 SER A CA 1
ATOM 1555 C C . SER A 1 202 ? 1.839 -13.007 5.389 1.00 95.62 202 SER A C 1
ATOM 1557 O O . SER A 1 202 ? 2.426 -13.364 6.421 1.00 95.62 202 SER A O 1
ATOM 1559 N N . LYS A 1 203 ? 2.323 -13.297 4.182 1.00 94.06 203 LYS A N 1
ATOM 1560 C CA . LYS A 1 203 ? 3.664 -13.816 3.912 1.00 94.06 203 LYS A CA 1
ATOM 1561 C C . LYS A 1 203 ? 4.728 -12.836 4.435 1.00 94.06 203 LYS A C 1
ATOM 1563 O O . LYS A 1 203 ? 4.501 -11.628 4.538 1.00 94.06 203 LYS A O 1
ATOM 1568 N N . ILE A 1 204 ? 5.903 -13.358 4.811 1.00 92.75 204 ILE A N 1
ATOM 1569 C CA . ILE A 1 204 ? 7.022 -12.516 5.270 1.00 92.75 204 ILE A CA 1
ATOM 1570 C C . ILE A 1 204 ? 7.441 -11.586 4.137 1.00 92.75 204 ILE A C 1
ATOM 1572 O O . ILE A 1 204 ? 7.745 -12.035 3.037 1.00 92.75 204 ILE A O 1
ATOM 1576 N N . GLY A 1 205 ? 7.496 -10.289 4.427 1.00 91.88 205 GLY A N 1
ATOM 1577 C CA . GLY A 1 205 ? 7.952 -9.289 3.471 1.00 91.88 205 GLY A CA 1
ATOM 1578 C C . GLY A 1 205 ? 6.956 -8.993 2.353 1.00 91.88 205 GLY A C 1
ATOM 1579 O O . GLY A 1 205 ? 7.305 -8.228 1.457 1.00 91.88 205 GLY A O 1
ATOM 1580 N N . ASP A 1 206 ? 5.755 -9.574 2.391 1.00 94.12 206 ASP A N 1
ATOM 1581 C CA . ASP A 1 206 ? 4.727 -9.415 1.367 1.00 94.12 206 ASP A CA 1
ATOM 1582 C C . ASP A 1 206 ? 3.350 -9.193 2.017 1.00 94.12 206 ASP A C 1
ATOM 1584 O O . ASP A 1 206 ? 2.712 -10.149 2.465 1.00 94.12 206 ASP A O 1
ATOM 1588 N N . PRO A 1 207 ? 2.897 -7.931 2.127 1.00 95.56 207 PRO A N 1
ATOM 1589 C CA . PRO A 1 207 ? 1.618 -7.599 2.748 1.00 95.56 207 PRO A CA 1
ATOM 1590 C C . PRO A 1 207 ? 0.401 -7.903 1.856 1.00 95.56 207 PRO A C 1
ATOM 1592 O O . PRO A 1 207 ? -0.729 -7.719 2.308 1.00 95.56 207 PRO A O 1
ATOM 1595 N N . TRP A 1 208 ? 0.609 -8.355 0.616 1.00 95.81 208 TRP A N 1
ATOM 1596 C CA . TRP A 1 208 ? -0.450 -8.627 -0.364 1.00 95.81 208 TRP A CA 1
ATOM 1597 C C . TRP A 1 208 ? -0.699 -10.125 -0.562 1.00 95.81 208 TRP A C 1
ATOM 1599 O O . TRP A 1 208 ? -1.620 -10.505 -1.276 1.00 95.81 208 TRP A O 1
ATOM 1609 N N . ASN A 1 209 ? 0.101 -10.982 0.078 1.00 95.44 209 ASN A N 1
ATOM 1610 C CA . ASN A 1 209 ? -0.062 -12.430 0.051 1.00 95.44 209 ASN A CA 1
ATOM 1611 C C . ASN A 1 209 ? -0.450 -12.949 1.441 1.00 95.44 209 ASN A C 1
ATOM 1613 O O . ASN A 1 209 ? 0.321 -12.844 2.389 1.00 95.44 209 ASN A O 1
ATOM 1617 N N . TRP A 1 210 ? -1.638 -13.525 1.552 1.00 94.88 210 TRP A N 1
ATOM 1618 C CA . TRP A 1 210 ? -2.276 -14.060 2.756 1.00 94.88 210 TRP A CA 1
ATOM 1619 C C . TRP A 1 210 ? -2.302 -15.588 2.804 1.00 94.88 210 TRP A C 1
ATOM 1621 O O . TRP A 1 210 ? -2.848 -16.174 3.742 1.00 94.88 210 TRP A O 1
ATOM 1631 N N . VAL A 1 211 ? -1.663 -16.258 1.842 1.00 91.06 211 VAL A N 1
ATOM 1632 C CA . VAL A 1 211 ? -1.412 -17.697 1.924 1.00 91.06 211 VAL A CA 1
ATOM 1633 C C . VAL A 1 211 ? -0.312 -17.936 2.950 1.00 91.06 211 VAL A C 1
ATOM 1635 O O . VAL A 1 211 ? 0.880 -17.839 2.653 1.00 91.06 211 VAL A O 1
ATOM 1638 N N . TYR A 1 212 ? -0.707 -18.272 4.180 1.00 71.12 212 TYR A N 1
ATOM 1639 C CA . TYR A 1 212 ? 0.221 -18.458 5.301 1.00 71.12 212 TYR A CA 1
ATOM 1640 C C . TYR A 1 212 ? 1.343 -19.469 5.014 1.00 71.12 212 TYR A C 1
ATOM 1642 O O . TYR A 1 212 ? 2.477 -19.273 5.455 1.00 71.12 212 TYR A O 1
ATOM 1650 N N . SER A 1 213 ? 1.030 -20.536 4.269 1.00 72.19 213 SER A N 1
ATOM 1651 C CA . SER A 1 213 ? 1.969 -21.603 3.905 1.00 72.19 213 SER A CA 1
ATOM 1652 C C . SER A 1 213 ? 3.003 -21.195 2.859 1.00 72.19 213 SER A C 1
ATOM 1654 O O . SER A 1 213 ? 3.942 -21.952 2.622 1.00 72.19 213 SER A O 1
ATOM 1656 N N . SER A 1 214 ? 2.851 -20.034 2.220 1.00 61.78 214 SER A N 1
ATOM 1657 C CA . SER A 1 214 ? 3.844 -19.551 1.270 1.00 61.78 214 SER A CA 1
ATOM 1658 C C . SER A 1 214 ? 5.077 -19.040 2.032 1.00 61.78 214 SER A C 1
ATOM 1660 O O . SER A 1 214 ? 5.009 -18.099 2.828 1.00 61.78 214 SER A O 1
ATOM 1662 N N . THR A 1 215 ? 6.211 -19.717 1.841 1.00 51.19 215 THR A N 1
ATOM 1663 C CA . THR A 1 215 ? 7.525 -19.304 2.365 1.00 51.19 215 THR A CA 1
ATOM 1664 C C . THR A 1 215 ? 8.181 -18.289 1.454 1.00 51.19 215 THR A C 1
ATOM 1666 O O . THR A 1 215 ? 8.091 -18.459 0.214 1.00 51.19 215 THR A O 1
#

Solvent-accessible surface area (backbone atoms only — not comparable to full-atom values): 12196 Å² total; per-residue (Å²): 132,87,78,76,88,63,94,58,86,88,80,85,67,58,74,50,72,49,93,79,41,41,45,30,32,45,42,85,88,69,51,90,90,39,71,42,73,55,80,52,98,65,78,61,48,51,68,90,50,65,70,29,70,36,67,52,96,64,25,36,41,37,24,31,42,69,35,40,29,34,42,31,61,61,49,39,45,37,30,25,93,90,38,57,92,71,72,80,53,72,69,38,52,35,31,33,77,45,99,86,69,42,16,28,26,36,31,66,46,41,40,68,81,38,29,39,38,30,19,40,70,78,36,74,69,85,52,52,91,42,42,31,27,58,44,97,61,96,88,69,52,59,80,44,57,31,31,88,69,34,63,63,81,72,59,42,67,50,75,61,55,24,46,44,55,35,45,86,84,18,19,66,76,71,80,32,25,45,40,59,40,66,54,92,57,14,44,35,38,25,53,20,84,92,46,61,89,48,76,48,44,24,18,72,80,32,80,33,28,37,37,63,87,53,127

Organism: NCBI:txid412755